Protein AF-0000000075667453 (afdb_homodimer)

Radius of gyration: 30.62 Å; Cα contacts (8 Å, |Δi|>4): 211; chains: 2; bounding box: 54×82×58 Å

Organism: Branchiostoma floridae (NCBI:txid7739)

Foldseek 3Di:
DVVLVVVLVVLVVVLVVCCCVPFLVVLVVQLVVQLVVLVPPPVDDPVSSVVSSVVSCVLSVVLVVLSVVLVVVLVVQLVVQLVVLVVVLVVCVVVPDPPPVVSVVSSVVSNNVSSVVSSVCSVVSSVVSVVVSVVSVVD/DVVLVVVLVVLVVVLVVCCCVPFLVVLVVQLVVQLVVLVPPPVDDPVSSVVSSVVSCVLSVVLVVLSVVLVVVLVVQLVVQLVVLVVVLVVCVVVPDPPPVVSVVSSVVSNNVSSVVSSVCSVVSSVVSVVVSVVSVVD

Structure (mmCIF, N/CA/C/O backbone):
data_AF-0000000075667453-model_v1
#
loop_
_entity.id
_entity.type
_entity.pdbx_description
1 polymer 'Protein FAM136A'
#
loop_
_atom_site.group_PDB
_atom_site.id
_atom_site.type_symbol
_atom_site.label_atom_id
_atom_site.label_alt_id
_atom_site.label_comp_id
_atom_site.label_asym_id
_atom_site.label_entity_id
_atom_site.label_seq_id
_atom_site.pdbx_PDB_ins_code
_atom_site.Cartn_x
_atom_site.Cartn_y
_atom_site.Cartn_z
_atom_site.occupancy
_atom_site.B_iso_or_equiv
_atom_site.auth_seq_id
_atom_site.auth_comp_id
_atom_site.auth_asym_id
_atom_site.auth_atom_id
_atom_site.pdbx_PDB_model_num
ATOM 1 N N . MET A 1 1 ? 14.242 -26.062 -25.75 1 71.19 1 MET A N 1
ATOM 2 C CA . MET A 1 1 ? 14.398 -25.406 -24.453 1 71.19 1 MET A CA 1
ATOM 3 C C . MET A 1 1 ? 13.305 -24.359 -24.25 1 71.19 1 MET A C 1
ATOM 5 O O . MET A 1 1 ? 12.656 -24.328 -23.203 1 71.19 1 MET A O 1
ATOM 9 N N . ALA A 1 2 ? 12.984 -23.688 -25.266 1 71.62 2 ALA A N 1
ATOM 10 C CA . ALA A 1 2 ? 12 -22.609 -25.219 1 71.62 2 ALA A CA 1
ATOM 11 C C . ALA A 1 2 ? 10.594 -23.156 -24.969 1 71.62 2 ALA A C 1
ATOM 13 O O . ALA A 1 2 ? 9.82 -22.562 -24.219 1 71.62 2 ALA A O 1
ATOM 14 N N . ASP A 1 3 ? 10.422 -24.312 -25.562 1 86.5 3 ASP A N 1
ATOM 15 C CA . ASP A 1 3 ? 9.086 -24.891 -25.484 1 86.5 3 ASP A CA 1
ATOM 16 C C . ASP A 1 3 ? 8.789 -25.406 -24.078 1 86.5 3 ASP A C 1
ATOM 18 O O . ASP A 1 3 ? 7.711 -25.141 -23.531 1 86.5 3 ASP A O 1
ATOM 22 N N . ALA A 1 4 ? 9.719 -26.078 -23.484 1 88.25 4 ALA A N 1
ATOM 23 C CA . ALA A 1 4 ? 9.547 -26.578 -22.125 1 88.25 4 ALA A CA 1
ATOM 24 C C . ALA A 1 4 ? 9.32 -25.453 -21.125 1 88.25 4 ALA A C 1
ATOM 26 O O . ALA A 1 4 ? 8.445 -25.531 -20.266 1 88.25 4 ALA A O 1
ATOM 27 N N . GLN A 1 5 ? 10.039 -24.422 -21.328 1 89.62 5 GLN A N 1
ATOM 28 C CA . GLN A 1 5 ? 9.922 -23.25 -20.453 1 89.62 5 GLN A CA 1
ATOM 29 C C . GLN A 1 5 ? 8.547 -22.594 -20.609 1 89.62 5 GLN A C 1
ATOM 31 O O . GLN A 1 5 ? 7.945 -22.172 -19.609 1 89.62 5 GLN A O 1
ATOM 36 N N . ALA A 1 6 ? 8.094 -22.484 -21.828 1 94.25 6 ALA A N 1
ATOM 37 C CA . ALA A 1 6 ? 6.809 -21.859 -22.094 1 94.25 6 ALA A CA 1
ATOM 38 C C . ALA A 1 6 ? 5.664 -22.656 -21.484 1 94.25 6 ALA A C 1
ATOM 40 O O . ALA A 1 6 ? 4.707 -22.078 -20.969 1 94.25 6 ALA A O 1
ATOM 41 N N . ARG A 1 7 ? 5.77 -23.953 -21.562 1 95.31 7 ARG A N 1
ATOM 42 C CA . ARG A 1 7 ? 4.738 -24.828 -20.984 1 95.31 7 ARG A CA 1
ATOM 43 C C . ARG A 1 7 ? 4.664 -24.641 -19.469 1 95.31 7 ARG A C 1
ATOM 45 O O . ARG A 1 7 ? 3.574 -24.578 -18.906 1 95.31 7 ARG A O 1
ATOM 52 N N . VAL A 1 8 ? 5.785 -24.547 -18.828 1 96.19 8 VAL A N 1
ATOM 53 C CA . VAL A 1 8 ? 5.836 -24.359 -17.391 1 96.19 8 VAL A CA 1
ATOM 54 C C . VAL A 1 8 ? 5.266 -23 -17.016 1 96.19 8 VAL A C 1
ATOM 56 O O . VAL A 1 8 ? 4.438 -22.891 -16.109 1 96.19 8 VAL A O 1
ATOM 59 N N . GLU A 1 9 ? 5.695 -22 -17.734 1 95.38 9 GLU A N 1
ATOM 60 C CA . GLU A 1 9 ? 5.242 -20.641 -17.469 1 95.38 9 GLU A CA 1
ATOM 61 C C . GLU A 1 9 ? 3.727 -20.516 -17.609 1 95.38 9 GLU A C 1
ATOM 63 O O . GLU A 1 9 ? 3.066 -19.891 -16.766 1 95.38 9 GLU A O 1
ATOM 68 N N . GLU A 1 10 ? 3.205 -21.094 -18.641 1 96.5 10 GLU A N 1
ATOM 69 C CA . GLU A 1 10 ? 1.767 -21.031 -18.891 1 96.5 10 GLU A CA 1
ATOM 70 C C . GLU A 1 10 ? 0.993 -21.75 -17.781 1 96.5 10 GLU A C 1
ATOM 72 O O . GLU A 1 10 ? -0.051 -21.281 -17.344 1 96.5 10 GLU A O 1
ATOM 77 N N . SER A 1 11 ? 1.485 -22.875 -17.375 1 97.44 11 SER A N 1
ATOM 78 C CA . SER A 1 11 ? 0.823 -23.641 -16.328 1 97.44 11 SER A CA 1
ATOM 79 C C . SER A 1 11 ? 0.855 -22.906 -14.992 1 97.44 11 SER A C 1
ATOM 81 O O . SER A 1 11 ? -0.131 -22.906 -14.25 1 97.44 11 SER A O 1
ATOM 83 N N . VAL A 1 12 ? 1.985 -22.281 -14.703 1 97.19 12 VAL A N 1
ATOM 84 C CA . VAL A 1 12 ? 2.107 -21.5 -13.477 1 97.19 12 VAL A CA 1
ATOM 85 C C . VAL A 1 12 ? 1.178 -20.297 -13.531 1 97.19 12 VAL A C 1
ATOM 87 O O . VAL A 1 12 ? 0.515 -19.969 -12.539 1 97.19 12 VAL A O 1
ATOM 90 N N . LYS A 1 13 ? 1.112 -19.656 -14.672 1 96.31 13 LYS A N 1
ATOM 91 C CA . LYS A 1 13 ? 0.212 -18.516 -14.852 1 96.31 13 LYS A CA 1
ATOM 92 C C . LYS A 1 13 ? -1.239 -18.922 -14.602 1 96.31 13 LYS A C 1
ATOM 94 O O . LYS A 1 13 ? -1.989 -18.203 -13.945 1 96.31 13 LYS A O 1
ATOM 99 N N . THR A 1 14 ? -1.569 -20.047 -15.156 1 96.88 14 THR A N 1
ATOM 100 C CA . THR A 1 14 ? -2.926 -20.547 -14.961 1 96.88 14 THR A CA 1
ATOM 101 C C . THR A 1 14 ? -3.191 -20.844 -13.492 1 96.88 14 THR A C 1
ATOM 103 O O . THR A 1 14 ? -4.254 -20.5 -12.961 1 96.88 14 THR A O 1
ATOM 106 N N . LEU A 1 15 ? -2.232 -21.453 -12.852 1 97.69 15 LEU A N 1
ATOM 107 C CA . LEU A 1 15 ? -2.354 -21.75 -11.422 1 97.69 15 LEU A CA 1
ATOM 108 C C . LEU A 1 15 ? -2.57 -20.469 -10.617 1 97.69 15 LEU A C 1
ATOM 110 O O . LEU A 1 15 ? -3.492 -20.391 -9.805 1 97.69 15 LEU A O 1
ATOM 114 N N . VAL A 1 16 ? -1.778 -19.484 -10.859 1 96.75 16 VAL A N 1
ATOM 115 C CA . VAL A 1 16 ? -1.814 -18.234 -10.102 1 96.75 16 VAL A CA 1
ATOM 116 C C . VAL A 1 16 ? -3.127 -17.5 -10.367 1 96.75 16 VAL A C 1
ATOM 118 O O . VAL A 1 16 ? -3.74 -16.969 -9.445 1 96.75 16 VAL A O 1
ATOM 121 N N . THR A 1 17 ? -3.541 -17.484 -11.602 1 95.5 17 THR A N 1
ATOM 122 C CA . THR A 1 17 ? -4.793 -16.844 -11.969 1 95.5 17 THR A CA 1
ATOM 123 C C . THR A 1 17 ? -5.977 -17.5 -11.273 1 95.5 17 THR A C 1
ATOM 125 O O . THR A 1 17 ? -6.867 -16.812 -10.758 1 95.5 17 THR A O 1
ATOM 128 N N . ASP A 1 18 ? -5.934 -18.812 -11.273 1 95.81 18 ASP A N 1
ATOM 129 C CA . ASP A 1 18 ? -7 -19.562 -10.602 1 95.81 18 ASP A CA 1
ATOM 130 C C . ASP A 1 18 ? -7.023 -19.25 -9.109 1 95.81 18 ASP A C 1
ATOM 132 O O . ASP A 1 18 ? -8.086 -19 -8.539 1 95.81 18 ASP A O 1
ATOM 136 N N . ILE A 1 19 ? -5.895 -19.281 -8.547 1 97.12 19 ILE A N 1
ATOM 137 C CA . ILE A 1 19 ? -5.766 -19.031 -7.113 1 97.12 19 ILE A CA 1
ATOM 138 C C . ILE A 1 19 ? -6.211 -17.609 -6.785 1 97.12 19 ILE A C 1
ATOM 140 O O . ILE A 1 19 ? -6.945 -17.391 -5.82 1 97.12 19 ILE A O 1
ATOM 144 N N . GLU A 1 20 ? -5.797 -16.672 -7.555 1 96.31 20 GLU A N 1
ATOM 145 C CA . GLU A 1 20 ? -6.152 -15.266 -7.344 1 96.31 20 GLU A CA 1
ATOM 146 C C . GLU A 1 20 ? -7.66 -15.055 -7.449 1 96.31 20 GLU A C 1
ATOM 148 O O . GLU A 1 20 ? -8.273 -14.453 -6.562 1 96.31 20 GLU A O 1
ATOM 153 N N . ARG A 1 21 ? -8.266 -15.594 -8.438 1 94.88 21 ARG A N 1
ATOM 154 C CA . ARG A 1 21 ? -9.68 -15.375 -8.727 1 94.88 21 ARG A CA 1
ATOM 155 C C . ARG A 1 21 ? -10.562 -16.094 -7.719 1 94.88 21 ARG A C 1
ATOM 157 O O . ARG A 1 21 ? -11.539 -15.531 -7.227 1 94.88 21 ARG A O 1
ATOM 164 N N . ASP A 1 22 ? -10.141 -17.234 -7.375 1 94.62 22 ASP A N 1
ATOM 165 C CA . ASP A 1 22 ? -11.062 -18.094 -6.633 1 94.62 22 ASP A CA 1
ATOM 166 C C . ASP A 1 22 ? -10.844 -17.953 -5.125 1 94.62 22 ASP A C 1
ATOM 168 O O . ASP A 1 22 ? -11.727 -18.281 -4.332 1 94.62 22 ASP A O 1
ATOM 172 N N . TYR A 1 23 ? -9.68 -17.422 -4.723 1 95.75 23 TYR A N 1
ATOM 173 C CA . TYR A 1 23 ? -9.406 -17.438 -3.291 1 95.75 23 TYR A CA 1
ATOM 174 C C . TYR A 1 23 ? -8.867 -16.094 -2.83 1 95.75 23 TYR A C 1
ATOM 176 O O . TYR A 1 23 ? -9.5 -15.406 -2.014 1 95.75 23 TYR A O 1
ATOM 184 N N . ILE A 1 24 ? -7.773 -15.633 -3.438 1 96.81 24 ILE A N 1
ATOM 185 C CA . ILE A 1 24 ? -7.098 -14.43 -2.973 1 96.81 24 ILE A CA 1
ATOM 186 C C . ILE A 1 24 ? -8.031 -13.227 -3.123 1 96.81 24 ILE A C 1
ATOM 188 O O . ILE A 1 24 ? -8.094 -12.367 -2.24 1 96.81 24 ILE A O 1
ATOM 192 N N . ARG A 1 25 ? -8.734 -13.164 -4.227 1 96.38 25 ARG A N 1
ATOM 193 C CA . ARG A 1 25 ? -9.641 -12.055 -4.508 1 96.38 25 ARG A CA 1
ATOM 194 C C . ARG A 1 25 ? -10.742 -11.969 -3.459 1 96.38 25 ARG A C 1
ATOM 196 O O . ARG A 1 25 ? -11.125 -10.875 -3.043 1 96.38 25 ARG A O 1
ATOM 203 N N . LYS A 1 26 ? -11.234 -13.039 -3.031 1 96 26 LYS A N 1
ATOM 204 C CA . LYS A 1 26 ? -12.258 -13.062 -1.987 1 96 26 LYS A CA 1
ATOM 205 C C . LYS A 1 26 ? -11.695 -12.562 -0.659 1 96 26 LYS A C 1
ATOM 207 O O . LYS A 1 26 ? -12.375 -11.844 0.079 1 96 26 LYS A O 1
ATOM 212 N N . MET A 1 27 ? -10.477 -12.938 -0.383 1 96.5 27 MET A N 1
ATOM 213 C CA . MET A 1 27 ? -9.805 -12.469 0.828 1 96.5 27 MET A CA 1
ATOM 214 C C . MET A 1 27 ? -9.57 -10.961 0.769 1 96.5 27 MET A C 1
ATOM 216 O O . MET A 1 27 ? -9.648 -10.273 1.789 1 96.5 27 MET A O 1
ATOM 220 N N . GLN A 1 28 ? -9.234 -10.5 -0.427 1 97.62 28 GLN A N 1
ATOM 221 C CA . GLN A 1 28 ? -9.055 -9.062 -0.622 1 97.62 28 GLN A CA 1
ATOM 222 C C . GLN A 1 28 ? -10.344 -8.305 -0.327 1 97.62 28 GLN A C 1
ATOM 224 O O . GLN A 1 28 ? -10.328 -7.281 0.357 1 97.62 28 GLN A O 1
ATOM 229 N N . SER A 1 29 ? -11.469 -8.898 -0.869 1 98.19 29 SER A N 1
ATOM 230 C CA . SER A 1 29 ? -12.766 -8.281 -0.602 1 98.19 29 SER A CA 1
ATOM 231 C C . SER A 1 29 ? -13.039 -8.203 0.895 1 98.19 29 SER A C 1
ATOM 233 O O . SER A 1 29 ? -13.445 -7.152 1.401 1 98.19 29 SER A O 1
ATOM 235 N N . LYS A 1 30 ? -12.805 -9.281 1.551 1 97.75 30 LYS A N 1
ATOM 236 C CA . LYS A 1 30 ? -13.016 -9.32 2.994 1 97.75 30 LYS A CA 1
ATOM 237 C C . LYS A 1 30 ? -12.117 -8.312 3.711 1 97.75 30 LYS A C 1
ATOM 239 O O . LYS A 1 30 ? -12.562 -7.629 4.637 1 97.75 30 LYS A O 1
ATOM 244 N N . MET A 1 31 ? -10.805 -8.281 3.293 1 98.19 31 MET A N 1
ATOM 245 C CA . MET A 1 31 ? -9.852 -7.352 3.889 1 98.19 31 MET A CA 1
ATOM 246 C C . MET A 1 31 ? -10.312 -5.91 3.713 1 98.19 31 MET A C 1
ATOM 248 O O . MET A 1 31 ? -10.273 -5.121 4.66 1 98.19 31 MET A O 1
ATOM 252 N N . PHE A 1 32 ? -10.797 -5.516 2.512 1 98.75 32 PHE A N 1
ATOM 253 C CA . PHE A 1 32 ? -11.25 -4.156 2.236 1 98.75 32 PHE A CA 1
ATOM 254 C C . PHE A 1 32 ? -12.484 -3.816 3.059 1 98.75 32 PHE A C 1
ATOM 256 O O . PHE A 1 32 ? -12.586 -2.723 3.619 1 98.75 32 PHE A O 1
ATOM 263 N N . LYS A 1 33 ? -13.422 -4.777 3.158 1 98.75 33 LYS A N 1
ATOM 264 C CA . LYS A 1 33 ? -14.633 -4.551 3.943 1 98.75 33 LYS A CA 1
ATOM 265 C C . LYS A 1 33 ? -14.305 -4.371 5.422 1 98.75 33 LYS A C 1
ATOM 267 O O . LYS A 1 33 ? -14.844 -3.482 6.082 1 98.75 33 LYS A O 1
ATOM 272 N N . CYS A 1 34 ? -13.5 -5.238 5.883 1 98.5 34 CYS A N 1
ATOM 273 C CA . CYS A 1 34 ? -13.031 -5.133 7.262 1 98.5 34 CYS A CA 1
ATOM 274 C C . CYS A 1 34 ? -12.359 -3.787 7.504 1 98.5 34 CYS A C 1
ATOM 276 O O . CYS A 1 34 ? -12.633 -3.119 8.5 1 98.5 34 CYS A O 1
ATOM 278 N N . SER A 1 35 ? -11.445 -3.352 6.598 1 98.81 35 SER A N 1
ATOM 279 C CA . SER A 1 35 ? -10.727 -2.092 6.719 1 98.81 35 SER A CA 1
ATOM 280 C C . SER A 1 35 ? -11.672 -0.9 6.664 1 98.81 35 SER A C 1
ATOM 282 O O . SE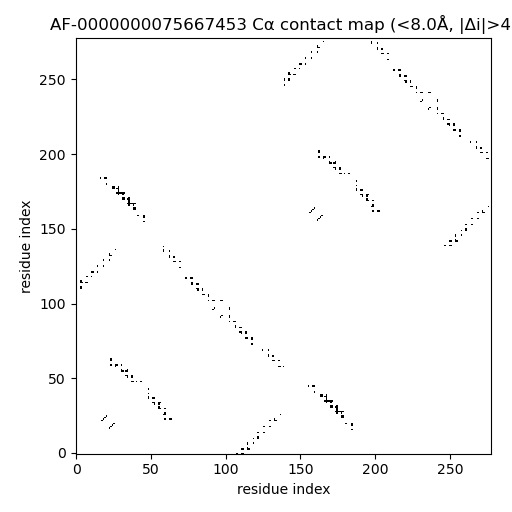R A 1 35 ? -11.469 0.095 7.363 1 98.81 35 SER A O 1
ATOM 284 N N . ALA A 1 36 ? -12.727 -0.977 5.816 1 98.69 36 ALA A N 1
ATOM 285 C CA . ALA A 1 36 ? -13.734 0.078 5.77 1 98.69 36 ALA A CA 1
ATOM 286 C C . ALA A 1 36 ? -14.43 0.233 7.121 1 98.69 36 ALA A C 1
ATOM 288 O O . ALA A 1 36 ? -14.68 1.354 7.57 1 98.69 36 ALA A O 1
ATOM 289 N N . THR A 1 37 ? -14.719 -0.905 7.762 1 98.69 37 THR A N 1
ATOM 290 C CA . THR A 1 37 ? -15.359 -0.88 9.07 1 98.69 37 THR A CA 1
ATOM 291 C C . THR A 1 37 ? -14.469 -0.175 10.094 1 98.69 37 THR A C 1
ATOM 293 O O . THR A 1 37 ? -14.961 0.571 10.945 1 98.69 37 THR A O 1
ATOM 296 N N . CYS A 1 38 ? -13.156 -0.41 9.992 1 98.62 38 CYS A N 1
ATOM 297 C CA . CYS A 1 38 ? -12.211 0.27 10.867 1 98.62 38 CYS A CA 1
ATOM 298 C C . CYS A 1 38 ? -12.305 1.782 10.703 1 98.62 38 CYS A C 1
ATOM 300 O O . CYS A 1 38 ? -12.273 2.521 11.688 1 98.62 38 CYS A O 1
ATOM 302 N N . CYS A 1 39 ? -12.43 2.225 9.484 1 98.06 39 CYS A N 1
ATOM 303 C CA . CYS A 1 39 ? -12.445 3.65 9.172 1 98.06 39 CYS A CA 1
ATOM 304 C C . CYS A 1 39 ? -13.766 4.281 9.594 1 98.06 39 CYS A C 1
ATOM 306 O O . CYS A 1 39 ? -13.828 5.484 9.859 1 98.06 39 CYS A O 1
ATOM 308 N N . ASP A 1 40 ? -14.82 3.492 9.695 1 97.62 40 ASP A N 1
ATOM 309 C CA . ASP A 1 40 ? -16.156 4.004 10.008 1 97.62 40 ASP A CA 1
ATOM 310 C C . ASP A 1 40 ? -16.312 4.246 11.508 1 97.62 40 ASP A C 1
ATOM 312 O O . ASP A 1 40 ? -17.281 4.875 11.938 1 97.62 40 ASP A O 1
ATOM 316 N N . ASP A 1 41 ? -15.375 3.717 12.219 1 95.25 41 ASP A N 1
ATOM 317 C CA . ASP A 1 41 ? -15.414 3.949 13.656 1 95.25 41 ASP A CA 1
ATOM 318 C C . ASP A 1 41 ? -14.953 5.367 14 1 95.25 41 ASP A C 1
ATOM 320 O O . ASP A 1 41 ? -13.758 5.613 14.156 1 95.25 41 ASP A O 1
ATOM 324 N N . SER A 1 42 ? -15.898 6.266 14.305 1 90.25 42 SER A N 1
ATOM 325 C CA . SER A 1 42 ? -15.602 7.68 14.516 1 90.25 42 SER A CA 1
ATOM 326 C C . SER A 1 42 ? -14.977 7.918 15.883 1 90.25 42 SER A C 1
ATOM 328 O O . SER A 1 42 ? -14.391 8.969 16.125 1 90.25 42 SER A O 1
ATOM 330 N N . SER A 1 43 ? -15.109 6.953 16.719 1 93.94 43 SER A N 1
ATOM 331 C CA . SER A 1 43 ? -14.633 7.133 18.094 1 93.94 43 SER A CA 1
ATOM 332 C C . SER A 1 43 ? -13.188 6.652 18.234 1 93.94 43 SER A C 1
ATOM 334 O O . SER A 1 43 ? -12.523 6.961 19.219 1 93.94 43 SER A O 1
ATOM 336 N N . ALA A 1 44 ? -12.711 5.93 17.281 1 94.81 44 ALA A N 1
ATOM 337 C CA . ALA A 1 44 ? -11.375 5.352 17.359 1 94.81 44 ALA A CA 1
ATOM 338 C C . ALA A 1 44 ? -10.297 6.402 17.094 1 94.81 44 ALA A C 1
ATOM 340 O O . ALA A 1 44 ? -10.508 7.32 16.297 1 94.81 44 ALA A O 1
ATOM 341 N N . SER A 1 45 ? -9.211 6.305 17.719 1 95.25 45 SER A N 1
ATOM 342 C CA . SER A 1 45 ? -8.047 7.133 17.406 1 95.25 45 SER A CA 1
ATOM 343 C C . SER A 1 45 ? -7.414 6.738 16.078 1 95.25 45 SER A C 1
ATOM 345 O O . SER A 1 45 ? -7.68 5.652 15.562 1 95.25 45 SER A O 1
ATOM 347 N N . MET A 1 46 ? -6.516 7.586 15.555 1 93.5 46 MET A N 1
ATOM 348 C CA . MET A 1 46 ? -5.789 7.289 14.32 1 93.5 46 MET A CA 1
ATOM 349 C C . MET A 1 46 ? -4.969 6.012 14.469 1 93.5 46 MET A C 1
ATOM 351 O O . MET A 1 46 ? -4.926 5.188 13.555 1 93.5 46 MET A O 1
ATOM 355 N N . ASP A 1 47 ? -4.352 5.926 15.617 1 95.5 47 ASP A N 1
ATOM 356 C CA . ASP A 1 47 ? -3.521 4.754 15.867 1 95.5 47 ASP A CA 1
ATOM 357 C C . ASP A 1 47 ? -4.367 3.482 15.945 1 95.5 47 ASP A C 1
ATOM 359 O O . ASP A 1 47 ? -3.982 2.441 15.414 1 95.5 47 ASP A O 1
ATOM 363 N N . ASP A 1 48 ? -5.477 3.611 16.547 1 97.38 48 ASP A N 1
ATOM 364 C CA . ASP A 1 48 ? -6.363 2.457 16.672 1 97.38 48 ASP A CA 1
ATOM 365 C C . ASP A 1 48 ? -6.887 2.029 15.297 1 97.38 48 ASP A C 1
ATOM 367 O O . ASP A 1 48 ? -6.984 0.834 15.008 1 97.38 48 ASP A O 1
ATOM 371 N N . VAL A 1 49 ? -7.238 2.992 14.477 1 97.56 49 VAL A N 1
ATOM 372 C CA . VAL A 1 49 ? -7.695 2.691 13.125 1 97.56 49 VAL A CA 1
ATOM 373 C C . VAL A 1 49 ? -6.578 1.999 12.344 1 97.56 49 VAL A C 1
ATOM 375 O O . VAL A 1 49 ? -6.82 1.003 11.656 1 97.56 49 VAL A O 1
ATOM 378 N N . GLY A 1 50 ? -5.367 2.498 12.492 1 97.19 50 GLY A N 1
ATOM 379 C CA . GLY A 1 50 ? -4.227 1.851 11.859 1 97.19 50 GLY A CA 1
ATOM 380 C C . GLY A 1 50 ? -4.051 0.406 12.289 1 97.19 50 GLY A C 1
ATOM 381 O O . GLY A 1 50 ? -3.834 -0.472 11.453 1 97.19 50 GLY A O 1
ATOM 382 N N . ARG A 1 51 ? -4.152 0.141 13.539 1 97.94 51 ARG A N 1
ATOM 383 C CA . ARG A 1 51 ? -4.023 -1.215 14.062 1 97.94 51 ARG A CA 1
ATOM 384 C C . ARG A 1 51 ? -5.152 -2.105 13.555 1 97.94 51 ARG A C 1
ATOM 386 O O . ARG A 1 51 ? -4.93 -3.27 13.219 1 97.94 51 ARG A O 1
ATOM 393 N N . CYS A 1 52 ? -6.293 -1.567 13.562 1 98.56 52 CYS A N 1
ATOM 394 C CA . CYS A 1 52 ? -7.457 -2.289 13.062 1 98.56 52 CYS A CA 1
ATOM 395 C C . CYS A 1 52 ? -7.266 -2.684 11.602 1 98.56 52 CYS A C 1
ATOM 397 O O . CYS A 1 52 ? -7.496 -3.834 11.227 1 98.56 52 CYS A O 1
ATOM 399 N N . ILE A 1 53 ? -6.809 -1.761 10.773 1 98.5 53 ILE A N 1
ATOM 400 C CA . ILE A 1 53 ? -6.578 -2.023 9.352 1 98.5 53 ILE A CA 1
ATOM 401 C C . ILE A 1 53 ? -5.477 -3.068 9.195 1 98.5 53 ILE A C 1
ATOM 403 O O . ILE A 1 53 ? -5.57 -3.953 8.336 1 98.5 53 ILE A O 1
ATOM 407 N N . ASP A 1 54 ? -4.484 -2.99 10.016 1 98.31 54 ASP A N 1
ATOM 408 C CA . ASP A 1 54 ? -3.404 -3.973 9.977 1 98.31 54 ASP A CA 1
ATOM 409 C C . ASP A 1 54 ? -3.926 -5.371 10.297 1 98.31 54 ASP A C 1
ATOM 411 O O . ASP A 1 54 ? -3.527 -6.348 9.656 1 98.31 54 ASP A O 1
ATOM 415 N N . ARG A 1 55 ? -4.754 -5.453 11.25 1 97.56 55 ARG A N 1
ATOM 416 C CA . ARG A 1 55 ? -5.359 -6.734 11.594 1 97.56 55 ARG A CA 1
ATOM 417 C C . ARG A 1 55 ? -6.168 -7.289 10.422 1 97.56 55 ARG A C 1
ATOM 419 O O . ARG A 1 55 ? -6.137 -8.492 10.156 1 97.56 55 ARG A O 1
ATOM 426 N N . CYS A 1 56 ? -6.84 -6.391 9.727 1 97.62 56 CYS A N 1
ATOM 427 C CA . CYS A 1 56 ? -7.656 -6.801 8.586 1 97.62 56 CYS A CA 1
ATOM 428 C C . CYS A 1 56 ? -6.793 -7.344 7.457 1 97.62 56 CYS A C 1
ATOM 430 O O . CYS A 1 56 ? -7.238 -8.18 6.672 1 97.62 56 CYS A O 1
ATOM 432 N N . SER A 1 57 ? -5.574 -6.949 7.41 1 97.88 57 SER A N 1
ATOM 433 C CA . SER A 1 57 ? -4.73 -7.281 6.266 1 97.88 57 SER A CA 1
ATOM 434 C C . SER A 1 57 ? -3.926 -8.547 6.52 1 97.88 57 SER A C 1
ATOM 436 O O . SER A 1 57 ? -3.367 -9.133 5.59 1 97.88 57 SER A O 1
ATOM 438 N N . GLN A 1 58 ? -3.926 -9.016 7.766 1 96.88 58 GLN A N 1
ATOM 439 C CA . GLN A 1 58 ? -3.018 -10.086 8.164 1 96.88 58 GLN A CA 1
ATOM 440 C C . GLN A 1 58 ? -3.35 -11.391 7.441 1 96.88 58 GLN A C 1
ATOM 442 O O . GLN A 1 58 ? -2.459 -12.047 6.898 1 96.88 58 GLN A O 1
ATOM 447 N N . PRO A 1 59 ? -4.586 -11.812 7.371 1 96.69 59 PRO A N 1
ATOM 448 C CA . PRO A 1 59 ? -4.883 -13.07 6.68 1 96.69 59 PRO A CA 1
ATOM 449 C C . PRO A 1 59 ? -4.461 -13.055 5.215 1 96.69 59 PRO A C 1
ATOM 451 O O . PRO A 1 59 ? -3.893 -14.031 4.719 1 96.69 59 PRO A O 1
ATOM 454 N N . LEU A 1 60 ? -4.77 -11.969 4.531 1 97.31 60 LEU A N 1
ATOM 455 C CA . LEU A 1 60 ? -4.367 -11.852 3.135 1 97.31 60 LEU A CA 1
ATOM 456 C C . LEU A 1 60 ? -2.85 -11.891 3 1 97.31 60 LEU A C 1
ATOM 458 O O . LEU A 1 60 ? -2.32 -12.547 2.105 1 97.31 60 LEU A O 1
ATOM 462 N N . SER A 1 61 ? -2.193 -11.148 3.926 1 97.44 61 SER A N 1
ATOM 463 C CA . SER A 1 61 ? -0.734 -11.117 3.893 1 97.44 61 SER A CA 1
ATOM 464 C C . SER A 1 61 ? -0.152 -12.516 4.074 1 97.44 61 SER A C 1
ATOM 466 O O . SER A 1 61 ? 0.763 -12.914 3.35 1 97.44 61 SER A O 1
ATOM 468 N N . ARG A 1 62 ? -0.685 -13.266 4.977 1 96.56 62 ARG A N 1
ATOM 469 C CA . ARG A 1 62 ? -0.224 -14.633 5.199 1 96.56 62 ARG A CA 1
ATOM 470 C C . ARG A 1 62 ? -0.505 -15.516 3.984 1 96.56 62 ARG A C 1
ATOM 472 O O . ARG A 1 62 ? 0.329 -16.328 3.6 1 96.56 62 ARG A O 1
ATOM 479 N N . SER A 1 63 ? -1.651 -15.32 3.385 1 98 63 SER A N 1
ATOM 480 C CA . SER A 1 63 ? -2.025 -16.094 2.203 1 98 63 SER A CA 1
ATOM 481 C C . SER A 1 63 ? -1.108 -15.781 1.026 1 98 63 SER A C 1
ATOM 483 O O . SER A 1 63 ? -0.685 -16.688 0.306 1 98 63 SER A O 1
ATOM 485 N N . GLN A 1 64 ? -0.8 -14.547 0.859 1 97.5 64 GLN A N 1
ATOM 486 C CA . GLN A 1 64 ? 0.111 -14.133 -0.202 1 97.5 64 GLN A CA 1
ATOM 487 C C . GLN A 1 64 ? 1.505 -14.719 0.009 1 97.5 64 GLN A C 1
ATOM 489 O O . GLN A 1 64 ? 2.17 -15.109 -0.951 1 97.5 64 GLN A O 1
ATOM 494 N N . GLN A 1 65 ? 1.854 -14.781 1.245 1 97.62 65 GLN A N 1
ATOM 495 C CA . GLN A 1 65 ? 3.158 -15.359 1.552 1 97.62 65 GLN A CA 1
ATOM 496 C C . GLN A 1 65 ? 3.18 -16.859 1.255 1 97.62 65 GLN A C 1
ATOM 498 O O . GLN A 1 65 ? 4.172 -17.375 0.745 1 97.62 65 GLN A O 1
ATOM 503 N N . LEU A 1 66 ? 2.09 -17.516 1.604 1 97.69 66 LEU A N 1
ATOM 504 C CA . LEU A 1 66 ? 1.984 -18.953 1.312 1 97.69 66 LEU A CA 1
ATOM 505 C C . LEU A 1 66 ? 2.139 -19.203 -0.183 1 97.69 66 LEU A C 1
ATOM 507 O O . LEU A 1 66 ? 2.896 -20.094 -0.588 1 97.69 66 LEU A O 1
ATOM 511 N N . VAL A 1 67 ? 1.409 -18.484 -0.99 1 98.06 67 VAL A N 1
ATOM 512 C CA . VAL A 1 67 ? 1.47 -18.641 -2.439 1 98.06 67 VAL A CA 1
ATOM 513 C C . VAL A 1 67 ? 2.891 -18.375 -2.93 1 98.06 67 VAL A C 1
ATOM 515 O O . VAL A 1 67 ? 3.441 -19.156 -3.713 1 98.06 67 VAL A O 1
ATOM 518 N N . THR A 1 68 ? 3.502 -17.266 -2.451 1 97.75 68 THR A N 1
ATOM 519 C CA . THR A 1 68 ? 4.855 -16.891 -2.852 1 97.75 68 THR A CA 1
ATOM 520 C C . THR A 1 68 ? 5.848 -17.984 -2.482 1 97.75 68 THR A C 1
ATOM 522 O O . THR A 1 68 ? 6.719 -18.328 -3.281 1 97.75 68 THR A O 1
ATOM 525 N N . ASN A 1 69 ? 5.691 -18.484 -1.317 1 97.75 69 ASN A N 1
ATOM 526 C CA . ASN A 1 69 ? 6.586 -19.547 -0.87 1 97.75 69 ASN A CA 1
ATOM 527 C C . ASN A 1 69 ? 6.477 -20.781 -1.761 1 97.75 69 ASN A C 1
ATOM 529 O O . ASN A 1 69 ? 7.492 -21.375 -2.133 1 97.75 69 ASN A O 1
ATOM 533 N N . GLU A 1 70 ? 5.238 -21.141 -2.072 1 97.88 70 GLU A N 1
ATOM 534 C CA . GLU A 1 70 ? 5.023 -22.281 -2.945 1 97.88 70 GLU A CA 1
ATOM 535 C C . GLU A 1 70 ? 5.672 -22.078 -4.309 1 97.88 70 GLU A C 1
ATOM 537 O O . GLU A 1 70 ? 6.312 -22.984 -4.844 1 97.88 70 GLU A O 1
ATOM 542 N N . LEU A 1 71 ? 5.512 -20.906 -4.855 1 97.12 71 LEU A N 1
ATOM 543 C CA . LEU A 1 71 ? 6.055 -20.594 -6.172 1 97.12 71 LEU A CA 1
ATOM 544 C C . LEU A 1 71 ? 7.578 -20.562 -6.137 1 97.12 71 LEU A C 1
ATOM 546 O O . LEU A 1 71 ? 8.242 -21.031 -7.062 1 97.12 71 LEU A O 1
ATOM 550 N N . ASN A 1 72 ? 8.125 -20.031 -5.043 1 97.62 72 ASN A N 1
ATOM 551 C CA . ASN A 1 72 ? 9.578 -20 -4.891 1 97.62 72 ASN A CA 1
ATOM 552 C C . ASN A 1 72 ? 10.156 -21.422 -4.789 1 97.62 72 ASN A C 1
ATOM 554 O O . ASN A 1 72 ? 11.195 -21.703 -5.379 1 97.62 72 ASN A O 1
ATOM 558 N N . GLU A 1 73 ? 9.469 -22.219 -4.062 1 97.5 73 GLU A N 1
ATOM 559 C CA . GLU A 1 73 ? 9.906 -23.594 -3.943 1 97.5 73 GLU A CA 1
ATOM 560 C C . GLU A 1 73 ? 9.844 -24.312 -5.289 1 97.5 73 GLU A C 1
ATOM 562 O O . GLU A 1 73 ? 10.781 -25.016 -5.672 1 97.5 73 GLU A O 1
ATOM 567 N N . PHE A 1 74 ? 8.734 -24.172 -5.992 1 98.06 74 PHE A N 1
ATOM 568 C CA . PHE A 1 74 ? 8.578 -24.766 -7.316 1 98.06 74 PHE A CA 1
ATOM 569 C C . PHE A 1 74 ? 9.719 -24.328 -8.234 1 98.06 74 PHE A C 1
ATOM 571 O O . PHE A 1 74 ? 10.336 -25.156 -8.898 1 98.06 74 PHE A O 1
ATOM 578 N N . GLN A 1 75 ? 10 -23.062 -8.211 1 95.88 75 GLN A N 1
ATOM 579 C CA . GLN A 1 75 ? 11.039 -22.516 -9.07 1 95.88 75 GLN A CA 1
ATOM 580 C C . GLN A 1 75 ? 12.422 -23.016 -8.672 1 95.88 75 GLN A C 1
ATOM 582 O O . GLN A 1 75 ? 13.258 -23.297 -9.531 1 95.88 75 GLN A O 1
ATOM 587 N N . SER A 1 76 ? 12.641 -23.078 -7.344 1 97.5 76 SER A N 1
ATOM 588 C CA . SER A 1 76 ? 13.914 -23.594 -6.844 1 97.5 76 SER A CA 1
ATOM 589 C C . SER A 1 76 ? 14.141 -25.031 -7.297 1 97.5 76 SER A C 1
ATOM 591 O O . SER A 1 76 ? 15.234 -25.375 -7.746 1 97.5 76 SER A O 1
ATOM 593 N N . ARG A 1 77 ? 13.141 -25.859 -7.211 1 97 77 ARG A N 1
ATOM 594 C CA . ARG A 1 77 ? 13.234 -27.25 -7.645 1 97 77 ARG A CA 1
ATOM 595 C C . ARG A 1 77 ? 13.5 -27.344 -9.141 1 97 77 ARG A C 1
ATOM 597 O O . ARG A 1 77 ? 14.32 -28.156 -9.586 1 97 77 ARG A O 1
ATOM 604 N N . LEU A 1 78 ? 12.773 -26.469 -9.891 1 96.19 78 LEU A N 1
ATOM 605 C CA . LEU A 1 78 ? 12.961 -26.453 -11.336 1 96.19 78 LEU A CA 1
ATOM 606 C C . LEU A 1 78 ? 14.391 -26.047 -11.688 1 96.19 78 LEU A C 1
ATOM 608 O O . LEU A 1 78 ? 15.008 -26.641 -12.578 1 96.19 78 LEU A O 1
ATOM 612 N N . GLN A 1 79 ? 14.93 -25.109 -11.008 1 95.88 79 GLN A N 1
ATOM 613 C CA . GLN A 1 79 ? 16.297 -24.641 -11.25 1 95.88 79 GLN A CA 1
ATOM 614 C C . GLN A 1 79 ? 17.312 -25.719 -10.922 1 95.88 79 GLN A C 1
ATOM 616 O O . GLN A 1 79 ? 18.297 -25.891 -11.656 1 95.88 79 GLN A O 1
ATOM 621 N N . ARG A 1 80 ? 17.109 -26.359 -9.812 1 97.12 80 ARG A N 1
ATOM 622 C CA . ARG A 1 80 ? 18.016 -27.453 -9.453 1 97.12 80 ARG A CA 1
ATOM 623 C C . ARG A 1 80 ? 18 -28.547 -10.523 1 97.12 80 ARG A C 1
ATOM 625 O O . ARG A 1 80 ? 19.062 -29.094 -10.867 1 97.12 80 ARG A O 1
ATOM 632 N N . CYS A 1 81 ? 16.797 -28.859 -11.023 1 97.12 81 CYS A N 1
ATOM 633 C CA . CYS A 1 81 ? 16.672 -29.859 -12.086 1 97.12 81 CYS A CA 1
ATOM 634 C C . CYS A 1 81 ? 17.438 -29.406 -13.328 1 97.12 81 CYS A C 1
ATOM 636 O O . CYS A 1 81 ? 18.141 -30.219 -13.945 1 97.12 81 CYS A O 1
ATOM 638 N N . ALA A 1 82 ? 17.344 -28.109 -13.688 1 94.56 82 ALA A N 1
ATOM 639 C CA . ALA A 1 82 ? 18.016 -27.578 -14.867 1 94.56 82 ALA A CA 1
ATOM 640 C C . ALA A 1 82 ? 19.531 -27.609 -14.688 1 94.56 82 ALA A C 1
ATOM 642 O O . ALA A 1 82 ? 20.266 -27.844 -15.641 1 94.56 82 ALA A O 1
ATOM 643 N N . ARG A 1 83 ? 19.969 -27.375 -13.523 1 95.88 83 ARG A N 1
ATOM 644 C CA . ARG A 1 83 ? 21.391 -27.438 -13.234 1 95.88 83 ARG A CA 1
ATOM 645 C C . ARG A 1 83 ? 21.922 -28.859 -13.406 1 95.88 83 ARG A C 1
ATOM 647 O O . ARG A 1 83 ? 23.047 -29.062 -13.883 1 95.88 83 ARG A O 1
ATOM 654 N N . THR A 1 84 ? 21.203 -29.844 -12.984 1 97 84 THR A N 1
ATOM 655 C CA . THR A 1 84 ? 21.562 -31.25 -13.195 1 97 84 THR A CA 1
ATOM 656 C C . THR A 1 84 ? 21.781 -31.547 -14.672 1 97 84 THR A C 1
ATOM 658 O O . THR A 1 84 ? 22.719 -32.25 -15.047 1 97 84 THR A O 1
ATOM 661 N N . CYS A 1 85 ? 20.844 -30.984 -15.539 1 96.25 85 CYS A N 1
ATOM 662 C CA . CYS A 1 85 ? 21 -31.141 -16.984 1 96.25 85 CYS A CA 1
ATOM 663 C C . CYS A 1 85 ? 22.312 -30.531 -17.469 1 96.25 85 CYS A C 1
ATOM 665 O O . CYS A 1 85 ? 23.031 -31.141 -18.266 1 96.25 85 CYS A O 1
ATOM 667 N N . GLN A 1 86 ? 22.688 -29.391 -16.922 1 95.5 86 GLN A N 1
ATOM 668 C CA . GLN A 1 86 ? 23.938 -28.734 -17.266 1 95.5 86 GLN A CA 1
ATOM 669 C C . GLN A 1 86 ? 25.141 -29.578 -16.859 1 95.5 86 GLN A C 1
ATOM 671 O O . GLN A 1 86 ? 26.094 -29.734 -17.625 1 95.5 86 GLN A O 1
ATOM 676 N N . ASP A 1 87 ? 25.062 -30.094 -15.68 1 96.75 87 ASP A N 1
ATOM 677 C CA . ASP A 1 87 ? 26.141 -30.953 -15.172 1 96.75 87 ASP A CA 1
ATOM 678 C C . ASP A 1 87 ? 26.328 -32.188 -16.047 1 96.75 87 ASP A C 1
ATOM 680 O O . ASP A 1 87 ? 27.453 -32.594 -16.344 1 96.75 87 ASP A O 1
ATOM 684 N N . GLN A 1 88 ? 25.234 -32.844 -16.516 1 95.5 88 GLN A N 1
ATOM 685 C CA . GLN A 1 88 ? 25.297 -34.031 -17.375 1 95.5 88 GLN A CA 1
ATOM 686 C C . GLN A 1 88 ? 26 -33.719 -18.703 1 95.5 88 GLN A C 1
ATOM 688 O O . GLN A 1 88 ? 26.828 -34.5 -19.172 1 95.5 88 GLN A O 1
ATOM 693 N N . VAL A 1 89 ? 25.609 -32.531 -19.234 1 95.62 89 VAL A N 1
ATOM 694 C CA . VAL A 1 89 ? 26.219 -32.094 -20.484 1 95.62 89 VAL A CA 1
ATOM 695 C C . VAL A 1 89 ? 27.703 -31.844 -20.281 1 95.62 89 VAL A C 1
ATOM 697 O O . VAL A 1 89 ? 28.531 -32.281 -21.094 1 95.62 89 VAL A O 1
ATOM 700 N N . GLN A 1 90 ? 28.047 -31.203 -19.172 1 95.44 90 GLN A N 1
ATOM 701 C CA . GLN A 1 90 ? 29.438 -30.922 -18.844 1 95.44 90 GLN A CA 1
ATOM 702 C C . GLN A 1 90 ? 30.234 -32.219 -18.656 1 95.44 90 GLN A C 1
ATOM 704 O O . GLN A 1 90 ? 31.391 -32.312 -19.062 1 95.44 90 GLN A O 1
ATOM 709 N N . ASP A 1 91 ? 29.688 -33.156 -18 1 96.12 91 ASP A N 1
ATOM 710 C CA . ASP A 1 91 ? 30.328 -34.469 -17.781 1 96.12 91 ASP A CA 1
ATOM 711 C C . ASP A 1 91 ? 30.609 -35.156 -19.109 1 96.12 91 ASP A C 1
ATOM 713 O O . ASP A 1 91 ? 31.672 -35.781 -19.281 1 96.12 91 ASP A O 1
ATOM 717 N N . LYS A 1 92 ? 29.703 -35.094 -20.047 1 95.62 92 LYS A N 1
ATOM 718 C CA . LYS A 1 92 ? 29.906 -35.688 -21.359 1 95.62 92 LYS A CA 1
ATOM 719 C C . LYS A 1 92 ? 31.016 -35 -22.125 1 95.62 92 LYS A C 1
ATOM 721 O O . LYS A 1 92 ? 31.797 -35.625 -22.828 1 95.62 92 LYS A O 1
ATOM 726 N N . MET A 1 93 ? 31 -33.625 -21.922 1 94.31 93 MET A N 1
ATOM 727 C CA . MET A 1 93 ? 32.062 -32.844 -22.562 1 94.31 93 MET A CA 1
ATOM 728 C C . MET A 1 93 ? 33.438 -33.219 -22 1 94.31 93 MET A C 1
ATOM 730 O O . MET A 1 93 ? 34.375 -33.406 -22.766 1 94.31 93 MET A O 1
ATOM 734 N N . LYS A 1 94 ? 33.5 -33.406 -20.766 1 94.88 94 LYS A N 1
ATOM 735 C CA . LYS A 1 94 ? 34.75 -33.75 -20.109 1 94.88 94 LYS A CA 1
ATOM 736 C C . LYS A 1 94 ? 35.188 -35.156 -20.484 1 94.88 94 LYS A C 1
ATOM 738 O O . LYS A 1 94 ? 36.375 -35.469 -20.484 1 94.88 94 LYS A O 1
ATOM 743 N N . ALA A 1 95 ? 34.281 -36.062 -20.766 1 94.69 95 ALA A N 1
ATOM 744 C CA . ALA A 1 95 ? 34.562 -37.438 -21.156 1 94.69 95 ALA A CA 1
ATOM 745 C C . ALA A 1 95 ? 35.031 -37.5 -22.609 1 94.69 95 ALA A C 1
ATOM 747 O O . ALA A 1 95 ? 35.344 -38.594 -23.125 1 94.69 95 ALA A O 1
ATOM 748 N N . GLY A 1 96 ? 35 -36.375 -23.328 1 93.19 96 GLY A N 1
ATOM 749 C CA . GLY A 1 96 ? 35.594 -36.312 -24.656 1 93.19 96 GLY A CA 1
ATOM 750 C C . GLY A 1 96 ? 34.562 -36.156 -25.766 1 93.19 96 GLY A C 1
ATOM 751 O O . GLY A 1 96 ? 34.938 -36.188 -26.953 1 93.19 96 GLY A O 1
ATOM 752 N N . ASN A 1 97 ? 33.375 -36.062 -25.359 1 92.56 97 ASN A N 1
ATOM 753 C CA . ASN A 1 97 ? 32.375 -35.875 -26.391 1 92.56 97 ASN A CA 1
ATOM 754 C C . ASN A 1 97 ? 32.438 -34.469 -26.984 1 92.56 97 ASN A C 1
ATOM 756 O O . ASN A 1 97 ? 32.188 -33.469 -26.281 1 92.56 97 ASN A O 1
ATOM 760 N N . THR A 1 98 ? 32.625 -34.344 -28.266 1 91.69 98 THR A N 1
ATOM 761 C CA . THR A 1 98 ? 32.75 -33.031 -28.906 1 91.69 98 THR A CA 1
ATOM 762 C C . THR A 1 98 ? 31.625 -32.812 -29.906 1 91.69 98 THR A C 1
ATOM 764 O O . THR A 1 98 ? 31.594 -31.812 -30.609 1 91.69 98 THR A O 1
ATOM 767 N N . ASN A 1 99 ? 30.75 -33.781 -30 1 95 99 ASN A N 1
ATOM 768 C CA . ASN A 1 99 ? 29.625 -33.625 -30.922 1 95 99 ASN A CA 1
ATOM 769 C C . ASN A 1 99 ? 28.594 -32.656 -30.391 1 95 99 ASN A C 1
ATOM 771 O O . ASN A 1 99 ? 27.734 -33 -29.562 1 95 99 ASN A O 1
ATOM 775 N N . GLN A 1 100 ? 28.594 -31.438 -30.859 1 91.88 100 GLN A N 1
ATOM 776 C CA . GLN A 1 100 ? 27.75 -30.359 -30.375 1 91.88 100 GLN A CA 1
ATOM 777 C C . GLN A 1 100 ? 26.266 -30.688 -30.547 1 91.88 100 GLN A C 1
ATOM 779 O O . GLN A 1 100 ? 25.438 -30.344 -29.703 1 91.88 100 GLN A O 1
ATOM 784 N N . ALA A 1 101 ? 25.984 -31.328 -31.703 1 94.31 101 ALA A N 1
ATOM 785 C CA . ALA A 1 101 ? 24.594 -31.688 -31.969 1 94.31 101 ALA A CA 1
ATOM 786 C C . ALA A 1 101 ? 24.078 -32.688 -30.938 1 94.31 101 ALA A C 1
ATOM 788 O O . ALA A 1 101 ? 22.938 -32.594 -30.469 1 94.31 101 ALA A O 1
ATOM 789 N N . GLU A 1 102 ? 24.906 -33.656 -30.609 1 93.44 102 GLU A N 1
ATOM 790 C CA . GLU A 1 102 ? 24.516 -34.656 -29.609 1 93.44 102 GLU A CA 1
ATOM 791 C C . GLU A 1 102 ? 24.375 -34.031 -28.234 1 93.44 102 GLU A C 1
ATOM 793 O O . GLU A 1 102 ? 23.422 -34.312 -27.5 1 93.44 102 GLU A O 1
ATOM 798 N N . LEU A 1 103 ? 25.234 -33.031 -27.859 1 94.69 103 LEU A N 1
ATOM 799 C CA . LEU A 1 103 ? 25.203 -32.375 -26.562 1 94.69 103 LEU A CA 1
ATOM 800 C C . LEU A 1 103 ? 23.969 -31.469 -26.453 1 94.69 103 LEU A C 1
ATOM 802 O O . LEU A 1 103 ? 23.297 -31.453 -25.422 1 94.69 103 LEU A O 1
ATOM 806 N N . THR A 1 104 ? 23.641 -30.75 -27.516 1 93.25 104 THR A N 1
ATOM 807 C CA . THR A 1 104 ? 22.453 -29.891 -27.547 1 93.25 104 THR A CA 1
ATOM 808 C C . THR A 1 104 ? 21.188 -30.734 -27.406 1 93.25 104 THR A C 1
ATOM 810 O O . THR A 1 104 ? 20.266 -30.359 -26.688 1 93.25 104 THR A O 1
ATOM 813 N N . GLY A 1 105 ? 21.188 -31.828 -28.156 1 94.12 105 GLY A N 1
ATOM 814 C CA . GLY A 1 105 ? 20.031 -32.719 -28.062 1 94.12 105 GLY A CA 1
ATOM 815 C C . GLY A 1 105 ? 19.844 -33.312 -26.672 1 94.12 105 GLY A C 1
ATOM 816 O O . GLY A 1 105 ? 18.703 -33.375 -26.188 1 94.12 105 GLY A O 1
ATOM 817 N N . MET A 1 106 ? 20.906 -33.688 -26.016 1 93.56 106 MET A N 1
ATOM 818 C CA . MET A 1 106 ? 20.859 -34.219 -24.656 1 93.56 106 MET A CA 1
ATOM 819 C C . MET A 1 106 ? 20.312 -33.188 -23.688 1 93.56 106 MET A C 1
ATOM 821 O O . MET A 1 106 ? 19.5 -33.5 -22.812 1 93.56 106 MET A O 1
ATOM 825 N N . MET A 1 107 ? 20.812 -31.938 -23.828 1 93.75 107 MET A N 1
ATOM 826 C CA . MET A 1 107 ? 20.359 -30.859 -22.953 1 93.75 107 MET A CA 1
ATOM 827 C C . MET A 1 107 ? 18.859 -30.625 -23.109 1 93.75 107 MET A C 1
ATOM 829 O O . MET A 1 107 ? 18.141 -30.484 -22.109 1 93.75 107 MET A O 1
ATOM 833 N N . GLU A 1 108 ? 18.391 -30.547 -24.344 1 93.69 108 GLU A N 1
ATOM 834 C CA . GLU A 1 108 ? 16.969 -30.297 -24.641 1 93.69 108 GLU A CA 1
ATOM 835 C C . GLU A 1 108 ? 16.078 -31.391 -24.062 1 93.69 108 GLU A C 1
ATOM 837 O O . GLU A 1 108 ? 15.023 -31.109 -23.516 1 93.69 108 GLU A O 1
ATOM 842 N N . GLN A 1 109 ? 16.562 -32.656 -24.234 1 95.25 109 GLN A N 1
ATOM 843 C CA . GLN A 1 109 ? 15.805 -33.75 -23.688 1 95.25 109 GLN A CA 1
ATOM 844 C C . GLN A 1 109 ? 15.758 -33.688 -22.156 1 95.25 109 GLN A C 1
ATOM 846 O O . GLN A 1 109 ? 14.703 -33.938 -21.547 1 95.25 109 GLN A O 1
ATOM 851 N N . CYS A 1 110 ? 16.859 -33.406 -21.609 1 96 110 CYS A N 1
ATOM 852 C CA . CYS A 1 110 ? 16.953 -33.344 -20.141 1 96 110 CYS A CA 1
ATOM 853 C C . CYS A 1 110 ? 16.047 -32.219 -19.609 1 96 110 CYS A C 1
ATOM 855 O O . CYS A 1 110 ? 15.273 -32.469 -18.672 1 96 110 CYS A O 1
ATOM 857 N N . ILE A 1 111 ? 16.062 -31 -20.188 1 95.19 111 ILE A N 1
ATOM 858 C CA . ILE A 1 111 ? 15.242 -29.875 -19.75 1 95.19 111 ILE A CA 1
ATOM 859 C C . ILE A 1 111 ? 13.766 -30.219 -19.953 1 95.19 111 ILE A C 1
ATOM 861 O O . ILE A 1 111 ? 12.922 -29.828 -19.141 1 95.19 111 ILE A O 1
ATOM 865 N N . GLY A 1 112 ? 13.453 -30.859 -21.016 1 96.06 112 GLY A N 1
ATOM 866 C CA . GLY A 1 112 ? 12.094 -31.328 -21.234 1 96.06 112 GLY A CA 1
ATOM 867 C C . GLY A 1 112 ? 11.578 -32.219 -20.141 1 96.06 112 GLY A C 1
ATOM 868 O O . GLY A 1 112 ? 10.438 -32.094 -19.688 1 96.06 112 GLY A O 1
ATOM 869 N N . ARG A 1 113 ? 12.445 -33.219 -19.734 1 95.94 113 ARG A N 1
ATOM 870 C CA . ARG A 1 113 ? 12.07 -34.094 -18.641 1 95.94 113 ARG A CA 1
ATOM 871 C C . ARG A 1 113 ? 11.859 -33.312 -17.344 1 95.94 113 ARG A C 1
ATOM 873 O O . ARG A 1 113 ? 10.945 -33.594 -16.578 1 95.94 113 ARG A O 1
ATOM 880 N N . CYS A 1 114 ? 12.711 -32.312 -17.125 1 96.25 114 CYS A N 1
ATOM 881 C CA . CYS A 1 114 ? 12.57 -31.469 -15.953 1 96.25 114 CYS A CA 1
ATOM 882 C C . CYS A 1 114 ? 11.219 -30.766 -15.953 1 96.25 114 CYS A C 1
ATOM 884 O O . CYS A 1 114 ? 10.516 -30.75 -14.938 1 96.25 114 CYS A O 1
ATOM 886 N N . ALA A 1 115 ? 10.859 -30.156 -17.062 1 96.5 115 ALA A N 1
ATOM 887 C CA . ALA A 1 115 ? 9.578 -29.469 -17.188 1 96.5 115 ALA A CA 1
ATOM 888 C C . ALA A 1 115 ? 8.414 -30.406 -16.906 1 96.5 115 ALA A C 1
ATOM 890 O O . ALA A 1 115 ? 7.516 -30.078 -16.125 1 96.5 115 ALA A O 1
ATOM 891 N N . ASP A 1 116 ? 8.477 -31.594 -17.484 1 96.56 116 ASP A N 1
ATOM 892 C CA . ASP A 1 116 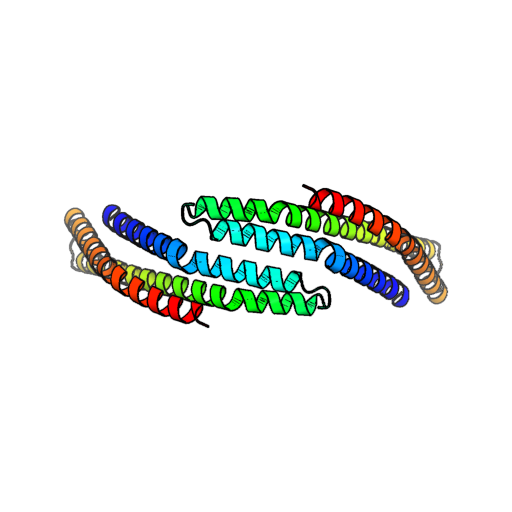? 7.391 -32.562 -17.344 1 96.56 116 ASP A CA 1
ATOM 893 C C . ASP A 1 116 ? 7.23 -33 -15.891 1 96.56 116 ASP A C 1
ATOM 895 O O . ASP A 1 116 ? 6.113 -33.062 -15.383 1 96.56 116 ASP A O 1
ATOM 899 N N . THR A 1 117 ? 8.305 -33.281 -15.289 1 96.06 117 THR A N 1
ATOM 900 C CA . THR A 1 117 ? 8.305 -33.719 -13.898 1 96.06 117 THR A CA 1
ATOM 901 C C . THR A 1 117 ? 7.707 -32.656 -12.992 1 96.06 117 THR A C 1
ATOM 903 O O . THR A 1 117 ? 6.883 -32.969 -12.125 1 96.06 117 THR A O 1
ATOM 906 N N . HIS A 1 118 ? 8.078 -31.453 -13.273 1 96.44 118 HIS A N 1
ATOM 907 C CA . HIS A 1 118 ? 7.629 -30.391 -12.367 1 96.44 118 HIS A CA 1
ATOM 908 C C . HIS A 1 118 ? 6.207 -29.953 -12.695 1 96.44 118 HIS A C 1
ATOM 910 O O . HIS A 1 118 ? 5.453 -29.562 -11.797 1 96.44 118 HIS A O 1
ATOM 916 N N . LEU A 1 119 ? 5.816 -29.969 -13.945 1 97.31 119 LEU A N 1
ATOM 917 C CA . LEU A 1 119 ? 4.434 -29.703 -14.32 1 97.31 119 LEU A CA 1
ATOM 918 C C . LEU A 1 119 ? 3.484 -30.672 -13.633 1 97.31 119 LEU A C 1
ATOM 920 O O . LEU A 1 119 ? 2.367 -30.297 -13.266 1 97.31 119 LEU A O 1
ATOM 924 N N . SER A 1 120 ? 3.963 -31.859 -13.445 1 97.06 120 SER A N 1
ATOM 925 C CA . SER A 1 120 ? 3.127 -32.906 -12.844 1 97.06 120 SER A CA 1
ATOM 926 C C . SER A 1 120 ? 2.885 -32.625 -11.367 1 97.06 120 SER A C 1
ATOM 928 O O . SER A 1 120 ? 2.002 -33.219 -10.75 1 97.06 120 SER A O 1
ATOM 930 N N . LEU A 1 121 ? 3.635 -31.734 -10.773 1 97.12 121 LEU A N 1
ATOM 931 C CA . LEU A 1 121 ? 3.492 -31.391 -9.359 1 97.12 121 LEU A CA 1
ATOM 932 C C . LEU A 1 121 ? 2.449 -30.297 -9.164 1 97.12 121 LEU A C 1
ATOM 934 O O . LEU A 1 121 ? 1.982 -30.078 -8.047 1 97.12 121 LEU A O 1
ATOM 938 N N . ILE A 1 122 ? 2.082 -29.594 -10.219 1 97.75 122 ILE A N 1
ATOM 939 C CA . ILE A 1 122 ? 1.276 -28.375 -10.148 1 97.75 122 ILE A CA 1
ATOM 940 C C . ILE A 1 122 ? -0.086 -28.703 -9.531 1 97.75 122 ILE A C 1
ATOM 942 O O . ILE A 1 122 ? -0.579 -27.953 -8.68 1 97.75 122 ILE A O 1
ATOM 946 N N . PRO A 1 123 ? -0.729 -29.844 -9.969 1 97.12 123 PRO A N 1
ATOM 947 C CA . PRO A 1 123 ? -2.012 -30.156 -9.336 1 97.12 123 PRO A CA 1
ATOM 948 C C . PRO A 1 123 ? -1.894 -30.359 -7.828 1 97.12 123 PRO A C 1
ATOM 950 O O . PRO A 1 123 ? -2.775 -29.938 -7.074 1 97.12 123 PRO A O 1
ATOM 953 N N . ASP A 1 124 ? -0.834 -30.969 -7.395 1 97.38 124 ASP A N 1
ATOM 954 C CA . ASP A 1 124 ? -0.612 -31.172 -5.965 1 97.38 124 ASP A CA 1
ATOM 955 C C . ASP A 1 124 ? -0.367 -29.844 -5.258 1 97.38 124 ASP A C 1
ATOM 957 O O . ASP A 1 124 ? -0.877 -29.609 -4.16 1 97.38 124 ASP A O 1
ATOM 961 N N . ILE A 1 125 ? 0.41 -29 -5.84 1 97.62 125 ILE A N 1
ATOM 962 C CA . ILE A 1 125 ? 0.679 -27.672 -5.301 1 97.62 125 ILE A CA 1
ATOM 963 C C . ILE A 1 125 ? -0.63 -26.891 -5.156 1 97.62 125 ILE A C 1
ATOM 965 O O . ILE A 1 125 ? -0.889 -26.297 -4.113 1 97.62 125 ILE A O 1
ATOM 969 N N . LYS A 1 126 ? -1.466 -26.938 -6.195 1 97.88 126 LYS A N 1
ATOM 970 C CA . LYS A 1 126 ? -2.756 -26.25 -6.152 1 97.88 126 LYS A CA 1
ATOM 971 C C . LYS A 1 126 ? -3.602 -26.75 -4.984 1 97.88 126 LYS A C 1
ATOM 973 O O . LYS A 1 126 ? -4.191 -25.953 -4.25 1 97.88 126 LYS A O 1
ATOM 978 N N . SER A 1 127 ? -3.619 -28.062 -4.844 1 97.12 127 SER A N 1
ATOM 979 C CA . SER A 1 127 ? -4.418 -28.672 -3.779 1 97.12 127 SER A CA 1
ATOM 980 C C . SER A 1 127 ? -3.939 -28.203 -2.404 1 97.12 127 SER A C 1
ATOM 982 O O . SER A 1 127 ? -4.75 -27.906 -1.53 1 97.12 127 SER A O 1
ATOM 984 N N . ARG A 1 128 ? -2.703 -28.156 -2.217 1 96.06 128 ARG A N 1
ATOM 985 C CA . ARG A 1 128 ? -2.125 -27.703 -0.953 1 96.06 128 ARG A CA 1
ATOM 986 C C . ARG A 1 128 ? -2.439 -26.234 -0.696 1 96.06 128 ARG A C 1
ATOM 988 O O . ARG A 1 128 ? -2.816 -25.859 0.416 1 96.06 128 ARG A O 1
ATOM 995 N N . LEU A 1 129 ? -2.248 -25.469 -1.734 1 97.5 129 LEU A N 1
ATOM 996 C CA . LEU A 1 129 ? -2.545 -24.047 -1.622 1 97.5 129 LEU A CA 1
ATOM 997 C C . LEU A 1 129 ? -4.008 -23.812 -1.25 1 97.5 129 LEU A C 1
ATOM 999 O O . LEU A 1 129 ? -4.309 -23.047 -0.342 1 97.5 129 LEU A O 1
ATOM 1003 N N . VAL A 1 130 ? -4.875 -24.516 -1.925 1 96.75 130 VAL A N 1
ATOM 1004 C CA . VAL A 1 130 ? -6.309 -24.359 -1.707 1 96.75 130 VAL A CA 1
ATOM 1005 C C . VAL A 1 130 ? -6.66 -24.734 -0.268 1 96.75 130 VAL A C 1
ATOM 1007 O O . VAL A 1 130 ? -7.395 -24 0.406 1 96.75 130 VAL A O 1
ATOM 1010 N N . ARG A 1 131 ? -6.07 -25.828 0.197 1 95.75 131 ARG A N 1
ATOM 1011 C CA . ARG A 1 131 ? -6.312 -26.25 1.571 1 95.75 131 ARG A CA 1
ATOM 1012 C C . ARG A 1 131 ? -5.848 -25.188 2.564 1 95.75 131 ARG A C 1
ATOM 1014 O O . ARG A 1 131 ? -6.566 -24.859 3.506 1 95.75 131 ARG A O 1
ATOM 1021 N N . SER A 1 132 ? -4.684 -24.703 2.309 1 95.25 132 SER A N 1
ATOM 1022 C CA . SER A 1 132 ? -4.109 -23.703 3.199 1 95.25 132 SER A CA 1
ATOM 1023 C C . SER A 1 132 ? -4.902 -22.406 3.152 1 95.25 132 SER A C 1
ATOM 1025 O O . SER A 1 132 ? -5.145 -21.781 4.188 1 95.25 132 SER A O 1
ATOM 1027 N N . LEU A 1 133 ? -5.289 -21.938 1.995 1 96.38 133 LEU A N 1
ATOM 1028 C CA . LEU A 1 133 ? -6.023 -20.688 1.819 1 96.38 133 LEU A CA 1
ATOM 1029 C C . LEU A 1 133 ? -7.414 -20.781 2.439 1 96.38 133 LEU A C 1
ATOM 1031 O O . LEU A 1 133 ? -7.891 -19.828 3.053 1 96.38 133 LEU A O 1
ATOM 1035 N N . GLN A 1 134 ? -8.055 -21.938 2.326 1 94.06 134 GLN A N 1
ATOM 1036 C CA . GLN A 1 134 ? -9.367 -22.156 2.934 1 94.06 134 GLN A CA 1
ATOM 1037 C C . GLN A 1 134 ? -9.289 -22.078 4.457 1 94.06 134 GLN A C 1
ATOM 1039 O O . GLN A 1 134 ? -10.18 -21.531 5.105 1 94.06 134 GLN A O 1
ATOM 1044 N N . ALA A 1 135 ? -8.227 -22.609 4.98 1 90.25 135 ALA A N 1
ATOM 1045 C CA . ALA A 1 135 ? -8.023 -22.562 6.426 1 90.25 135 ALA A CA 1
ATOM 1046 C C . ALA A 1 135 ? -7.875 -21.109 6.902 1 90.25 135 ALA A C 1
ATOM 1048 O O . ALA A 1 135 ? -8.367 -20.75 7.973 1 90.25 135 ALA A O 1
ATOM 1049 N N . GLU A 1 136 ? -7.219 -20.328 6.078 1 89.19 136 GLU A N 1
ATOM 1050 C CA . GLU A 1 136 ? -6.996 -18.922 6.41 1 89.19 136 GLU A CA 1
ATOM 1051 C C . GLU A 1 136 ? -8.289 -18.109 6.289 1 89.19 136 GLU A C 1
ATOM 1053 O O . GLU A 1 136 ? -8.5 -17.156 7.039 1 89.19 136 GLU A O 1
ATOM 1058 N N . MET A 1 137 ? -9.117 -18.391 5.379 1 86.38 137 MET A N 1
ATOM 1059 C CA . MET A 1 137 ? -10.375 -17.672 5.16 1 86.38 137 MET A CA 1
ATOM 1060 C C . MET A 1 137 ? -11.344 -17.922 6.309 1 86.38 137 MET A C 1
ATOM 1062 O O . MET A 1 137 ? -12.188 -17.078 6.613 1 86.38 137 MET A O 1
ATOM 1066 N N . ASN A 1 138 ? -11.234 -19.062 6.934 1 80.69 138 ASN A N 1
ATOM 1067 C CA . ASN A 1 138 ? -12.141 -19.453 8.016 1 80.69 138 ASN A CA 1
ATOM 1068 C C . ASN A 1 138 ? -11.672 -18.891 9.359 1 80.69 138 ASN A C 1
ATOM 1070 O O . ASN A 1 138 ? -12.32 -19.094 10.383 1 80.69 138 ASN A O 1
ATOM 1074 N N . GLN A 1 139 ? -10.609 -18.234 9.438 1 69.38 139 GLN A N 1
ATOM 1075 C CA . GLN A 1 139 ? -10.148 -17.594 10.656 1 69.38 139 GLN A CA 1
ATOM 1076 C C . GLN A 1 139 ? -10.648 -16.141 10.734 1 69.38 139 GLN A C 1
ATOM 1078 O O . GLN A 1 139 ? -10.836 -15.492 9.703 1 69.38 139 GLN A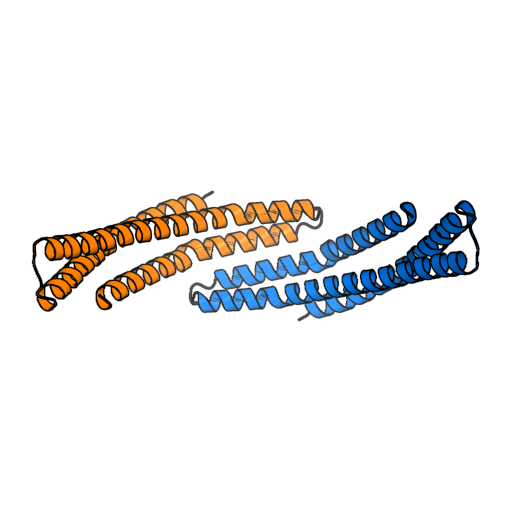 O 1
ATOM 1083 N N . MET B 1 1 ? 13.508 28.906 21.984 1 71.25 1 MET B N 1
ATOM 1084 C CA . MET B 1 1 ? 13.492 28.266 20.672 1 71.25 1 MET B CA 1
ATOM 1085 C C . MET B 1 1 ? 12.672 26.984 20.719 1 71.25 1 MET B C 1
ATOM 1087 O O . MET B 1 1 ? 11.812 26.75 19.875 1 71.25 1 MET B O 1
ATOM 1091 N N . ALA B 1 2 ? 12.805 26.281 21.781 1 72 2 ALA B N 1
ATOM 1092 C CA . ALA B 1 2 ? 12.148 25 21.938 1 72 2 ALA B CA 1
ATOM 1093 C C . ALA B 1 2 ? 10.641 25.172 22.094 1 72 2 ALA B C 1
ATOM 1095 O O . ALA B 1 2 ? 9.867 24.375 21.547 1 72 2 ALA B O 1
ATOM 1096 N N . ASP B 1 3 ? 10.336 26.281 22.766 1 86.5 3 ASP B N 1
ATOM 1097 C CA . ASP B 1 3 ? 8.922 26.5 23.047 1 86.5 3 ASP B CA 1
ATOM 1098 C C . ASP B 1 3 ? 8.156 26.875 21.781 1 86.5 3 ASP B C 1
ATOM 1100 O O . ASP B 1 3 ? 7.07 26.344 21.531 1 86.5 3 ASP B O 1
ATOM 1104 N N . ALA B 1 4 ? 8.703 27.719 20.969 1 88.12 4 ALA B N 1
ATOM 1105 C CA . ALA B 1 4 ? 8.07 28.141 19.719 1 88.12 4 ALA B CA 1
ATOM 1106 C C . ALA B 1 4 ? 7.887 26.953 18.781 1 88.12 4 ALA B C 1
ATOM 1108 O O . ALA B 1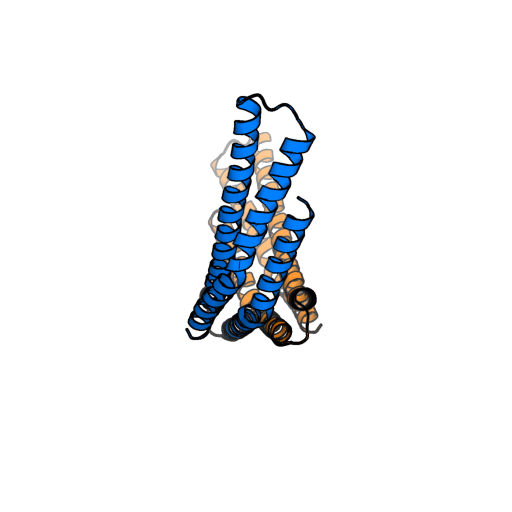 4 ? 6.828 26.781 18.172 1 88.12 4 ALA B O 1
ATOM 1109 N N . GLN B 1 5 ? 8.867 26.141 18.75 1 89.5 5 GLN B N 1
ATOM 1110 C CA . GLN B 1 5 ? 8.82 24.953 17.906 1 89.5 5 GLN B CA 1
ATOM 1111 C C . GLN B 1 5 ? 7.746 23.969 18.375 1 89.5 5 GLN B C 1
ATOM 1113 O O . GLN B 1 5 ? 7.027 23.391 17.562 1 89.5 5 GLN B O 1
ATOM 1118 N N . ALA B 1 6 ? 7.66 23.797 19.672 1 94.19 6 ALA B N 1
ATOM 1119 C CA . ALA B 1 6 ? 6.688 22.875 20.25 1 94.19 6 ALA B CA 1
ATOM 1120 C C . ALA B 1 6 ? 5.258 23.344 19.984 1 94.19 6 ALA B C 1
ATOM 1122 O O . ALA B 1 6 ? 4.375 22.531 19.703 1 94.19 6 ALA B O 1
ATOM 1123 N N . ARG B 1 7 ? 5.051 24.625 20.078 1 95.31 7 ARG B N 1
ATOM 1124 C CA . ARG B 1 7 ? 3.729 25.188 19.812 1 95.31 7 ARG B CA 1
ATOM 1125 C C . ARG B 1 7 ? 3.314 24.953 18.359 1 95.31 7 ARG B C 1
ATOM 1127 O O . ARG B 1 7 ? 2.164 24.594 18.094 1 95.31 7 ARG B O 1
ATOM 1134 N N . VAL B 1 8 ? 4.215 25.109 17.453 1 96.19 8 VAL B N 1
ATOM 1135 C CA . VAL B 1 8 ? 3.938 24.906 16.031 1 96.19 8 VAL B CA 1
ATOM 1136 C C . VAL B 1 8 ? 3.652 23.422 15.773 1 96.19 8 VAL B C 1
ATOM 1138 O O . VAL B 1 8 ? 2.674 23.078 15.102 1 96.19 8 VAL B O 1
ATOM 1141 N N . GLU B 1 9 ? 4.492 22.594 16.328 1 95.31 9 GLU B N 1
ATOM 1142 C CA . GLU B 1 9 ? 4.336 21.156 16.141 1 95.31 9 GLU B CA 1
ATOM 1143 C C . GLU B 1 9 ? 2.988 20.656 16.656 1 95.31 9 GLU B C 1
ATOM 1145 O O . GLU B 1 9 ? 2.314 19.859 16 1 95.31 9 GLU B O 1
ATOM 1150 N N . GLU B 1 10 ? 2.625 21.109 17.812 1 96.44 10 GLU B N 1
ATOM 1151 C CA . GLU B 1 10 ? 1.358 20.719 18.422 1 96.44 10 GLU B CA 1
ATOM 1152 C C . GLU B 1 10 ? 0.173 21.188 17.578 1 96.44 10 GLU B C 1
ATOM 1154 O O . GLU B 1 10 ? -0.799 20.453 17.391 1 96.44 10 GLU B O 1
ATOM 1159 N N . SER B 1 11 ? 0.244 22.375 17.078 1 97.44 11 SER B N 1
ATOM 1160 C CA . SER B 1 11 ? -0.835 22.922 16.266 1 97.44 11 SER B CA 1
ATOM 1161 C C . SER B 1 11 ? -0.963 22.172 14.945 1 97.44 11 SER B C 1
ATOM 1163 O O . SER B 1 11 ? -2.074 21.906 14.484 1 97.44 11 SER B O 1
ATOM 1165 N N . VAL B 1 12 ? 0.179 21.828 14.367 1 97.12 12 VAL B N 1
ATOM 1166 C CA . VAL B 1 12 ? 0.17 21.078 13.117 1 97.12 12 VAL B CA 1
ATOM 1167 C C . VAL B 1 12 ? -0.384 19.672 13.375 1 97.12 12 VAL B C 1
ATOM 1169 O O . VAL B 1 12 ? -1.175 19.156 12.578 1 97.12 12 VAL B O 1
ATOM 1172 N N . LYS B 1 13 ? 0.003 19.078 14.469 1 96.31 13 LYS B N 1
ATOM 1173 C CA . LYS B 1 13 ? -0.511 17.75 14.828 1 96.31 13 LYS B CA 1
ATOM 1174 C C . LYS B 1 13 ? -2.029 17.781 14.977 1 96.31 13 LYS B C 1
ATOM 1176 O O . LYS B 1 13 ? -2.719 16.875 14.516 1 96.31 13 LYS B O 1
ATOM 1181 N N . THR B 1 14 ? -2.48 18.797 15.633 1 96.81 14 THR B N 1
ATOM 1182 C CA . THR B 1 14 ? -3.922 18.953 15.812 1 96.81 14 THR B CA 1
ATOM 1183 C C . THR B 1 14 ? -4.621 19.125 14.469 1 96.81 14 THR B C 1
ATOM 1185 O O . THR B 1 14 ? -5.664 18.5 14.219 1 96.81 14 THR B O 1
ATOM 1188 N N . LEU B 1 15 ? -4.039 19.922 13.617 1 97.69 15 LEU B N 1
ATOM 1189 C CA . LEU B 1 15 ? -4.594 20.125 12.281 1 97.69 15 LEU B CA 1
ATOM 1190 C C . LEU B 1 15 ? -4.684 18.812 11.523 1 97.69 15 LEU B C 1
ATOM 1192 O O . LEU B 1 15 ? -5.738 18.484 10.969 1 97.69 15 LEU B O 1
ATOM 1196 N N . VAL B 1 16 ? -3.629 18.062 11.523 1 96.69 16 VAL B N 1
ATOM 1197 C CA . VAL B 1 16 ? -3.549 16.828 10.758 1 96.69 16 VAL B CA 1
ATOM 1198 C C . VAL B 1 16 ? -4.523 15.797 11.336 1 96.69 16 VAL B C 1
ATOM 1200 O O . VAL B 1 16 ? -5.195 15.086 10.586 1 96.69 16 VAL B O 1
ATOM 1203 N N . THR B 1 17 ? -4.59 15.711 12.625 1 95.38 17 THR B N 1
ATOM 1204 C CA . THR B 1 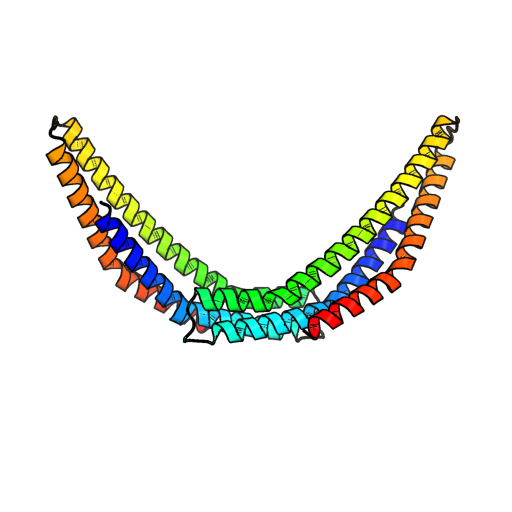17 ? -5.5 14.781 13.289 1 95.38 17 THR B CA 1
ATOM 1205 C C . THR B 1 17 ? -6.949 15.109 12.938 1 95.38 17 THR B C 1
ATOM 1207 O O . THR B 1 17 ? -7.742 14.203 12.648 1 95.38 17 THR B O 1
ATOM 1210 N N . ASP B 1 18 ? -7.238 16.391 12.969 1 95.69 18 ASP B N 1
ATOM 1211 C CA . ASP B 1 18 ? -8.594 16.828 12.625 1 95.69 18 ASP B CA 1
ATOM 1212 C C . ASP B 1 18 ? -8.922 16.469 11.172 1 95.69 18 ASP B C 1
ATOM 1214 O O . ASP B 1 18 ? -10 15.945 10.891 1 95.69 18 ASP B O 1
ATOM 1218 N N . ILE B 1 19 ? -8.016 16.766 10.344 1 97.06 19 ILE B N 1
ATOM 1219 C CA . ILE B 1 19 ? -8.203 16.516 8.914 1 97.06 19 ILE B CA 1
ATOM 1220 C C . ILE B 1 19 ? -8.352 15.008 8.672 1 97.06 19 ILE B C 1
ATOM 1222 O O . ILE B 1 19 ? -9.227 14.578 7.922 1 97.06 19 ILE B O 1
ATOM 1226 N N . GLU B 1 20 ? -7.531 14.227 9.273 1 96.19 20 GLU B N 1
ATOM 1227 C CA . GLU B 1 20 ? -7.57 12.773 9.117 1 96.19 20 GLU B CA 1
ATOM 1228 C C . GLU B 1 20 ? -8.898 12.203 9.602 1 96.19 20 GLU B C 1
ATOM 1230 O O . GLU B 1 20 ? -9.547 11.438 8.883 1 96.19 20 GLU B O 1
ATOM 1235 N N . ARG B 1 21 ? -9.336 12.594 10.734 1 94.75 21 ARG B N 1
ATOM 1236 C CA . ARG B 1 21 ? -10.531 12.039 11.367 1 94.75 21 ARG B CA 1
ATOM 1237 C C . ARG B 1 21 ? -11.797 12.484 10.641 1 94.75 21 ARG B C 1
ATOM 1239 O O . ARG B 1 21 ? -12.695 11.68 10.398 1 94.75 21 ARG B O 1
ATOM 1246 N N . ASP B 1 22 ? -11.766 13.688 10.227 1 94.56 22 ASP B N 1
ATOM 1247 C CA . ASP B 1 22 ? -13.031 14.25 9.773 1 94.56 22 ASP B CA 1
ATOM 1248 C C . ASP B 1 22 ? -13.18 14.125 8.258 1 94.56 22 ASP B C 1
ATOM 1250 O O . ASP B 1 22 ? -14.297 14.195 7.73 1 94.56 22 ASP B O 1
ATOM 1254 N N . TYR B 1 23 ? -12.078 13.898 7.559 1 95.75 23 TYR B N 1
ATOM 1255 C CA . TYR B 1 23 ? -12.195 13.922 6.105 1 95.75 23 TYR B CA 1
ATOM 1256 C C . TYR B 1 23 ? -11.477 12.734 5.477 1 95.75 23 TYR B C 1
ATOM 1258 O O . TYR B 1 23 ? -12.102 11.891 4.828 1 95.75 23 TYR B O 1
ATOM 1266 N N . ILE B 1 24 ? -10.18 12.586 5.766 1 96.81 24 ILE B N 1
ATOM 1267 C CA . ILE B 1 24 ? -9.367 11.57 5.105 1 96.81 24 ILE B CA 1
ATOM 1268 C C . ILE B 1 24 ? -9.906 10.18 5.449 1 96.81 24 ILE B C 1
ATOM 1270 O O . ILE B 1 24 ? -9.977 9.305 4.586 1 96.81 24 ILE B O 1
ATOM 1274 N N . ARG B 1 25 ? -10.258 9.992 6.703 1 96.38 25 ARG B N 1
ATOM 1275 C CA . ARG B 1 25 ? -10.758 8.703 7.172 1 96.38 25 ARG B CA 1
ATOM 1276 C C . ARG B 1 25 ? -12.031 8.312 6.434 1 96.38 25 ARG B C 1
ATOM 1278 O O . ARG B 1 25 ? -12.219 7.141 6.09 1 96.38 25 ARG B O 1
ATOM 1285 N N . LYS B 1 26 ? -12.875 9.211 6.184 1 95.94 26 LYS B N 1
ATOM 1286 C CA . LYS B 1 26 ? -14.102 8.938 5.434 1 95.94 26 LYS B CA 1
ATOM 1287 C C . LYS B 1 26 ? -13.789 8.555 3.992 1 95.94 26 LYS B C 1
ATOM 1289 O O . LYS B 1 26 ? -14.43 7.664 3.43 1 95.94 26 LYS B O 1
ATOM 1294 N N . MET B 1 27 ? -12.812 9.203 3.422 1 96.56 27 MET B N 1
ATOM 1295 C CA . MET B 1 27 ? -12.383 8.875 2.066 1 96.56 27 MET B CA 1
ATOM 1296 C C . MET B 1 27 ? -11.766 7.477 2.016 1 96.56 27 MET B C 1
ATOM 1298 O O . MET B 1 27 ? -11.938 6.758 1.03 1 96.56 27 MET B O 1
ATOM 1302 N N . GLN B 1 28 ? -11.023 7.16 3.064 1 97.62 28 GLN B N 1
ATOM 1303 C CA . GLN B 1 28 ? -10.453 5.82 3.162 1 97.62 28 GLN B CA 1
ATOM 1304 C C . GLN B 1 28 ? -11.547 4.758 3.182 1 97.62 28 GLN B C 1
ATOM 1306 O O . GLN B 1 28 ? -11.445 3.746 2.48 1 97.62 28 GLN B O 1
ATOM 1311 N N . SER B 1 29 ? -12.609 5.062 4.02 1 98.19 29 SER B N 1
ATOM 1312 C CA . SER B 1 29 ? -13.734 4.133 4.07 1 98.19 29 SER B CA 1
ATOM 1313 C C . SER B 1 29 ? -14.352 3.938 2.693 1 98.19 29 SER B C 1
ATOM 1315 O O . SER B 1 29 ? -14.602 2.805 2.273 1 98.19 29 SER B O 1
ATOM 1317 N N . LYS B 1 30 ? -14.57 5.023 2.033 1 97.75 30 LYS B N 1
ATOM 1318 C CA . LYS B 1 30 ? -15.148 4.961 0.692 1 97.75 30 LYS B CA 1
ATOM 1319 C C . LYS B 1 30 ? -14.242 4.188 -0.26 1 97.75 30 LYS B C 1
ATOM 1321 O O . LYS B 1 30 ? -14.719 3.385 -1.065 1 97.75 30 LYS B O 1
ATOM 1326 N N . MET B 1 31 ? -12.898 4.5 -0.193 1 98.25 31 MET B N 1
ATOM 1327 C CA . MET B 1 31 ? -11.922 3.816 -1.041 1 98.25 31 MET B CA 1
ATOM 1328 C C . MET B 1 31 ? -11.953 2.311 -0.798 1 98.25 31 MET B C 1
ATOM 1330 O O . MET B 1 31 ? -11.969 1.524 -1.747 1 98.25 31 MET B O 1
ATOM 1334 N N . PHE B 1 32 ? -12 1.841 0.47 1 98.75 32 PHE B N 1
ATOM 1335 C CA . PHE B 1 32 ? -12.016 0.421 0.806 1 98.75 32 PHE B CA 1
ATOM 1336 C C . PHE B 1 32 ? -13.297 -0.24 0.313 1 98.75 32 PHE B C 1
ATOM 1338 O O . PHE B 1 32 ? -13.258 -1.34 -0.242 1 98.75 32 PHE B O 1
ATOM 1345 N N . LYS B 1 33 ? -14.445 0.447 0.496 1 98.75 33 LYS B N 1
ATOM 1346 C CA . LYS B 1 33 ? -15.719 -0.102 0.039 1 98.75 33 LYS B CA 1
ATOM 1347 C C . LYS B 1 33 ? -15.742 -0.241 -1.48 1 98.75 33 LYS B C 1
ATOM 1349 O O . LYS B 1 33 ? -16.203 -1.259 -2.01 1 98.75 33 LYS B O 1
ATOM 1354 N N . CYS B 1 34 ? -15.336 0.794 -2.107 1 98.5 34 CYS B N 1
ATOM 1355 C CA . CYS B 1 34 ? -15.227 0.759 -3.561 1 98.5 34 CYS B CA 1
ATOM 1356 C C . CYS B 1 34 ? -14.312 -0.379 -4.012 1 98.5 34 CYS B C 1
ATOM 1358 O O . CYS B 1 34 ? -14.656 -1.129 -4.926 1 98.5 34 CYS B O 1
ATOM 1360 N N . SER B 1 35 ? -13.125 -0.549 -3.389 1 98.81 35 SER B N 1
ATOM 1361 C CA . SER B 1 35 ? -12.164 -1.592 -3.73 1 98.81 35 SER B CA 1
ATOM 1362 C C . SER B 1 35 ? -12.742 -2.98 -3.477 1 98.81 35 SER B C 1
ATOM 1364 O O . SER B 1 35 ? -12.477 -3.914 -4.238 1 98.81 35 SER B O 1
ATOM 1366 N N . ALA B 1 36 ? -13.523 -3.137 -2.379 1 98.69 36 ALA B N 1
ATOM 1367 C CA . ALA B 1 36 ? -14.188 -4.41 -2.115 1 98.69 36 ALA B CA 1
ATOM 1368 C C . ALA B 1 36 ? -15.148 -4.773 -3.248 1 98.69 36 ALA B C 1
ATOM 1370 O O . ALA B 1 36 ? -15.219 -5.938 -3.66 1 98.69 36 ALA B O 1
ATOM 1371 N N . THR B 1 37 ? -15.867 -3.76 -3.756 1 98.75 37 THR B N 1
ATOM 1372 C CA . THR B 1 37 ? -16.797 -3.986 -4.859 1 98.75 37 THR B CA 1
ATOM 1373 C C . THR B 1 37 ? -16.047 -4.477 -6.098 1 98.75 37 THR B C 1
ATOM 1375 O O . THR B 1 37 ? -16.531 -5.352 -6.816 1 98.75 37 THR B O 1
ATOM 1378 N N . CYS B 1 38 ? -14.852 -3.92 -6.328 1 98.62 38 CYS B N 1
ATOM 1379 C CA . CYS B 1 38 ? -14.016 -4.371 -7.438 1 98.62 38 CYS B CA 1
ATOM 1380 C C . CYS B 1 38 ? -13.688 -5.855 -7.301 1 98.62 38 CYS B C 1
ATOM 1382 O O . CYS B 1 38 ? -13.727 -6.598 -8.281 1 98.62 38 CYS B O 1
ATOM 1384 N N . CYS B 1 39 ? -13.383 -6.285 -6.117 1 98.12 39 CYS B N 1
ATOM 1385 C CA . CYS B 1 39 ? -12.961 -7.66 -5.855 1 98.12 39 CYS B CA 1
ATOM 1386 C C . CYS B 1 39 ? -14.148 -8.617 -5.953 1 98.12 39 CYS B C 1
ATOM 1388 O O . CYS B 1 39 ? -13.969 -9.805 -6.23 1 98.12 39 CYS B O 1
ATOM 1390 N N . ASP B 1 40 ? -15.352 -8.117 -5.75 1 97.62 40 ASP B N 1
ATOM 1391 C CA . ASP B 1 40 ? -16.547 -8.961 -5.73 1 97.62 40 ASP B CA 1
ATOM 1392 C C . ASP B 1 40 ? -17.016 -9.289 -7.148 1 97.62 40 ASP B C 1
ATOM 1394 O O . ASP B 1 40 ? -17.859 -10.156 -7.34 1 97.62 40 ASP B O 1
ATOM 1398 N N . ASP B 1 41 ? -16.469 -8.547 -8.039 1 95.19 41 ASP B N 1
ATOM 1399 C CA . ASP B 1 41 ? -16.812 -8.836 -9.43 1 95.19 41 ASP B CA 1
ATOM 1400 C C . ASP B 1 41 ? -16.125 -10.102 -9.914 1 95.19 41 ASP B C 1
ATOM 1402 O O . ASP B 1 41 ? -14.977 -10.055 -10.375 1 95.19 41 ASP B O 1
ATOM 1406 N N . SER B 1 42 ? -16.844 -11.227 -10.016 1 90.31 42 SER B N 1
ATOM 1407 C CA . SER B 1 42 ? -16.266 -12.531 -10.336 1 90.31 42 SER B CA 1
ATOM 1408 C C . SER B 1 42 ? -15.977 -12.648 -11.828 1 90.31 42 SER B C 1
ATOM 1410 O O . SER B 1 42 ? -15.227 -13.539 -12.25 1 90.31 42 SER B O 1
ATOM 1412 N N . SER B 1 43 ? -16.562 -11.781 -12.57 1 94 43 SER B N 1
ATOM 1413 C CA . SER B 1 43 ? -16.422 -11.883 -14.016 1 94 43 SER B CA 1
ATOM 1414 C C . SER B 1 43 ? -15.219 -11.07 -14.508 1 94 43 SER B C 1
ATOM 1416 O O . SER B 1 43 ? -14.773 -11.234 -15.641 1 94 43 SER B O 1
ATOM 1418 N N . ALA B 1 44 ? -14.719 -10.219 -13.688 1 94.81 44 ALA B N 1
ATOM 1419 C CA . ALA B 1 44 ? -13.633 -9.32 -14.094 1 94.81 44 ALA B CA 1
ATOM 1420 C C . ALA B 1 44 ? -12.297 -10.062 -14.141 1 94.81 44 ALA B C 1
ATOM 1422 O O . ALA B 1 44 ? -12.07 -10.984 -13.352 1 94.81 44 ALA B O 1
ATOM 1423 N N . SER B 1 45 ? -11.461 -9.719 -15.008 1 95.44 45 SER B N 1
ATOM 1424 C CA . SER B 1 45 ? -10.086 -10.219 -15.039 1 95.44 45 SER B CA 1
ATOM 1425 C C . SER B 1 45 ? -9.258 -9.633 -13.898 1 95.44 45 SER B C 1
ATOM 1427 O O . SER B 1 45 ? -9.641 -8.633 -13.297 1 95.44 45 SER B O 1
ATOM 1429 N N . MET B 1 46 ? -8.078 -10.211 -13.641 1 93.62 46 MET B N 1
ATOM 1430 C CA . MET B 1 46 ? -7.16 -9.703 -12.625 1 93.62 46 MET B CA 1
ATOM 1431 C C . MET B 1 46 ? -6.746 -8.266 -12.938 1 93.62 46 MET B C 1
ATOM 1433 O O . MET B 1 46 ? -6.684 -7.426 -12.031 1 93.62 46 MET B O 1
ATOM 1437 N N . ASP B 1 47 ? -6.484 -8.062 -14.195 1 95.56 47 ASP B N 1
ATOM 1438 C CA . ASP B 1 47 ? -6.062 -6.727 -14.617 1 95.56 47 ASP B CA 1
ATOM 1439 C C . ASP B 1 47 ? -7.188 -5.711 -14.438 1 95.56 47 ASP B C 1
ATOM 1441 O O . ASP B 1 47 ? -6.953 -4.59 -13.992 1 95.56 47 ASP B O 1
ATOM 1445 N N . ASP B 1 48 ? -8.352 -6.133 -14.742 1 97.44 48 ASP B N 1
ATOM 1446 C CA . ASP B 1 48 ? -9.492 -5.238 -14.594 1 97.44 48 ASP B CA 1
ATOM 1447 C C . ASP B 1 48 ? -9.75 -4.91 -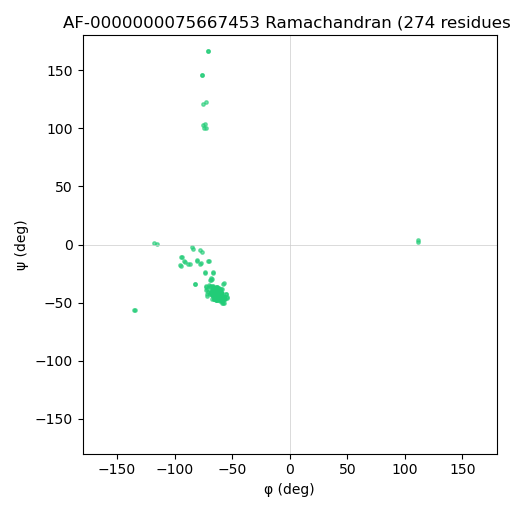13.125 1 97.44 48 ASP B C 1
ATOM 1449 O O . ASP B 1 48 ? -10.055 -3.768 -12.781 1 97.44 48 ASP B O 1
ATOM 1453 N N . VAL B 1 49 ? -9.617 -5.902 -12.273 1 97.56 49 VAL B N 1
ATOM 1454 C CA . VAL B 1 49 ? -9.773 -5.68 -10.836 1 97.56 49 VAL B CA 1
ATOM 1455 C C . VAL B 1 49 ? -8.711 -4.703 -10.344 1 97.56 49 VAL B C 1
ATOM 1457 O O . VAL B 1 49 ? -9.008 -3.775 -9.594 1 97.56 49 VAL B O 1
ATOM 1460 N N . GLY B 1 50 ? -7.492 -4.883 -10.828 1 97.25 50 GLY B N 1
ATOM 1461 C CA . GLY B 1 50 ? -6.43 -3.949 -10.484 1 97.25 50 GLY B CA 1
ATOM 1462 C C . GLY B 1 50 ? -6.73 -2.521 -10.898 1 97.25 50 GLY B C 1
ATOM 1463 O O . GLY B 1 50 ? -6.535 -1.589 -10.117 1 97.25 50 GLY B O 1
ATOM 1464 N N . ARG B 1 51 ? -7.207 -2.336 -12.07 1 97.94 51 ARG B N 1
ATOM 1465 C CA . ARG B 1 51 ? -7.562 -1.01 -12.562 1 97.94 51 ARG B CA 1
ATOM 1466 C C . ARG B 1 51 ? -8.711 -0.411 -11.758 1 97.94 51 ARG B C 1
ATOM 1468 O O . ARG B 1 51 ? -8.703 0.783 -11.453 1 97.94 51 ARG B O 1
ATOM 1475 N N . CYS B 1 52 ? -9.641 -1.22 -11.484 1 98.56 52 CYS B N 1
ATOM 1476 C CA . CYS B 1 52 ? -10.781 -0.793 -10.672 1 98.56 52 CYS B CA 1
ATOM 1477 C C . CYS B 1 52 ? -10.328 -0.314 -9.305 1 98.56 52 CYS B C 1
ATOM 1479 O O . CYS B 1 52 ? -10.734 0.755 -8.844 1 98.56 52 CYS B O 1
ATOM 1481 N N . ILE B 1 53 ? -9.453 -1.062 -8.656 1 98.5 53 ILE B N 1
ATOM 1482 C CA . ILE B 1 53 ? -8.945 -0.701 -7.332 1 98.5 53 ILE B CA 1
ATOM 1483 C C . ILE B 1 53 ? -8.133 0.589 -7.426 1 98.5 53 ILE B C 1
ATOM 1485 O O . ILE B 1 53 ? -8.227 1.452 -6.551 1 98.5 53 ILE B O 1
ATOM 1489 N N . ASP B 1 54 ? -7.402 0.73 -8.477 1 98.31 54 ASP B N 1
ATOM 1490 C CA . ASP B 1 54 ? -6.629 1.951 -8.688 1 98.31 54 ASP B CA 1
ATOM 1491 C C . ASP B 1 54 ? -7.543 3.166 -8.812 1 98.31 54 ASP B C 1
ATOM 1493 O O . ASP B 1 54 ? -7.25 4.23 -8.266 1 98.31 54 ASP B O 1
ATOM 1497 N N . ARG B 1 55 ? -8.586 3.012 -9.516 1 97.62 55 ARG B N 1
ATOM 1498 C CA . ARG B 1 55 ? -9.555 4.09 -9.656 1 97.62 55 ARG B CA 1
ATOM 1499 C C . ARG B 1 55 ? -10.156 4.465 -8.305 1 97.62 55 ARG B C 1
ATOM 1501 O O . ARG B 1 55 ? -10.359 5.645 -8.016 1 97.62 55 ARG B O 1
ATOM 1508 N N . CYS B 1 56 ? -10.375 3.447 -7.48 1 97.69 56 CYS B N 1
ATOM 1509 C CA . CYS B 1 56 ? -10.953 3.676 -6.164 1 97.69 56 CYS B CA 1
ATOM 1510 C C . CYS B 1 56 ? -10 4.457 -5.273 1 97.69 56 CYS B C 1
ATOM 1512 O O . CYS B 1 56 ? -10.422 5.176 -4.367 1 97.69 56 CYS B O 1
ATOM 1514 N N . SER B 1 57 ? -8.742 4.395 -5.555 1 97.88 57 SER B N 1
ATOM 1515 C CA . SER B 1 57 ? -7.75 4.961 -4.652 1 97.88 57 SER B CA 1
ATOM 1516 C C . SER B 1 57 ? -7.375 6.383 -5.062 1 97.88 57 SER B C 1
ATOM 1518 O O . SER B 1 57 ? -6.762 7.117 -4.285 1 97.88 57 SER B O 1
ATOM 1520 N N . GLN B 1 58 ? -7.809 6.785 -6.246 1 96.88 58 GLN B N 1
ATOM 1521 C CA . GLN B 1 58 ? -7.328 8.031 -6.832 1 96.88 58 GLN B CA 1
ATOM 1522 C C . GLN B 1 58 ? -7.777 9.234 -6.008 1 96.88 58 GLN B C 1
ATOM 1524 O O . GLN B 1 58 ? -6.969 10.109 -5.688 1 96.88 58 GLN B O 1
ATOM 1529 N N . PRO B 1 59 ? -9.016 9.336 -5.617 1 96.69 59 PRO B N 1
ATOM 1530 C CA . PRO B 1 59 ? -9.438 10.508 -4.836 1 96.69 59 PRO B CA 1
ATOM 1531 C C . PRO B 1 59 ? -8.664 10.641 -3.523 1 96.69 59 PRO B C 1
ATOM 1533 O O . PRO B 1 59 ? -8.25 11.75 -3.158 1 96.69 59 PRO B O 1
ATOM 1536 N N . LEU B 1 60 ? -8.508 9.531 -2.818 1 97.31 60 LEU B N 1
ATOM 1537 C CA . LEU B 1 60 ? -7.746 9.562 -1.574 1 97.31 60 LEU B CA 1
ATOM 1538 C C . LEU B 1 60 ? -6.305 9.984 -1.827 1 97.31 60 LEU B C 1
ATOM 1540 O O . LEU B 1 60 ? -5.746 10.789 -1.075 1 97.31 60 LEU B O 1
ATOM 1544 N N . SER B 1 61 ? -5.75 9.414 -2.918 1 97.5 61 SER B N 1
ATOM 1545 C CA . SER B 1 61 ? -4.371 9.758 -3.26 1 97.5 61 SER B CA 1
ATOM 1546 C C . SER B 1 61 ? -4.223 11.25 -3.535 1 97.5 61 SER B C 1
ATOM 1548 O O . SER B 1 61 ? -3.279 11.883 -3.057 1 97.5 61 SER B O 1
ATOM 1550 N N . ARG B 1 62 ? -5.133 11.812 -4.238 1 96.62 62 ARG B N 1
ATOM 1551 C CA . ARG B 1 62 ? -5.102 13.242 -4.523 1 96.62 62 ARG B CA 1
ATOM 1552 C C . ARG B 1 62 ? -5.273 14.062 -3.25 1 96.62 62 ARG B C 1
ATOM 1554 O O . ARG B 1 62 ? -4.602 15.086 -3.064 1 96.62 62 ARG B O 1
ATOM 1561 N N . SER B 1 63 ? -6.141 13.594 -2.385 1 97.94 63 SER B N 1
ATOM 1562 C CA . SER B 1 63 ? -6.383 14.281 -1.122 1 97.94 63 SER B CA 1
ATOM 1563 C C . SER B 1 63 ? -5.148 14.242 -0.228 1 97.94 63 SER B C 1
ATOM 1565 O O . SER B 1 63 ? -4.793 15.25 0.39 1 97.94 63 SER B O 1
ATOM 1567 N N . GLN B 1 64 ? -4.504 13.148 -0.189 1 97.5 64 GLN B N 1
ATOM 1568 C CA . GLN B 1 64 ? -3.279 13 0.59 1 97.5 64 GLN B CA 1
ATOM 1569 C C . GLN B 1 64 ? -2.176 13.906 0.05 1 97.5 64 GLN B C 1
ATOM 1571 O O . GLN B 1 64 ? -1.405 14.484 0.82 1 97.5 64 GLN B O 1
ATOM 1576 N N . GLN B 1 65 ? -2.184 14.023 -1.232 1 97.62 65 GLN B N 1
ATOM 1577 C CA . GLN B 1 65 ? -1.186 14.898 -1.845 1 97.62 65 GLN B CA 1
ATOM 1578 C C . GLN B 1 65 ? -1.46 16.359 -1.517 1 97.62 65 GLN B C 1
ATOM 1580 O O . GLN B 1 65 ? -0.53 17.141 -1.265 1 97.62 65 GLN B O 1
ATOM 1585 N N . LEU B 1 66 ? -2.732 16.719 -1.554 1 97.69 66 LEU B N 1
ATOM 1586 C CA . LEU B 1 66 ? -3.111 18.078 -1.195 1 97.69 66 LEU B CA 1
ATOM 1587 C C . LEU B 1 66 ? -2.646 18.422 0.216 1 97.69 66 LEU B C 1
ATOM 1589 O O . LEU B 1 66 ? -2.055 19.484 0.44 1 97.69 66 LEU B O 1
ATOM 1593 N N . VAL B 1 67 ? -2.943 17.562 1.161 1 98.06 67 VAL B N 1
ATOM 1594 C CA . VAL B 1 67 ? -2.551 17.766 2.551 1 98.06 67 VAL B CA 1
ATOM 1595 C C . VAL B 1 67 ? -1.03 17.875 2.646 1 98.06 67 VAL B C 1
ATOM 1597 O O . VAL B 1 67 ? -0.508 18.797 3.285 1 98.06 67 VAL B O 1
ATOM 1600 N N . THR B 1 68 ? -0.302 16.953 1.975 1 97.75 68 THR B N 1
ATOM 1601 C CA . THR B 1 68 ? 1.156 16.938 1.997 1 97.75 68 THR B CA 1
ATOM 1602 C C . THR B 1 68 ? 1.715 18.234 1.422 1 97.75 68 THR B C 1
ATOM 1604 O O . THR B 1 68 ? 2.648 18.812 1.979 1 97.75 68 THR B O 1
ATOM 1607 N N . ASN B 1 69 ? 1.146 18.656 0.372 1 97.75 69 ASN B N 1
ATOM 1608 C CA . ASN B 1 69 ? 1.599 19.891 -0.257 1 97.75 69 ASN B CA 1
ATOM 1609 C C . ASN B 1 69 ? 1.421 21.078 0.671 1 97.75 69 ASN B C 1
ATOM 1611 O O . ASN B 1 69 ? 2.314 21.922 0.787 1 97.75 69 ASN B O 1
ATOM 1615 N N . GLU B 1 70 ? 0.25 21.125 1.297 1 97.81 70 GLU B N 1
ATOM 1616 C CA . GLU B 1 70 ? -0.012 22.219 2.234 1 97.81 70 GLU B CA 1
ATOM 1617 C C . GLU B 1 70 ? 1 22.219 3.377 1 97.81 70 GLU B C 1
ATOM 1619 O O . GLU B 1 70 ? 1.512 23.266 3.76 1 97.81 70 GLU B O 1
ATOM 1624 N N . LEU B 1 71 ? 1.293 21.062 3.896 1 97.06 71 LEU B N 1
ATOM 1625 C CA . LEU B 1 71 ? 2.219 20.953 5.02 1 97.06 71 LEU B CA 1
ATOM 1626 C C . LEU B 1 71 ? 3.641 21.281 4.586 1 97.06 71 LEU B C 1
ATOM 1628 O O . LEU B 1 71 ? 4.383 21.938 5.328 1 97.06 71 LEU B O 1
ATOM 1632 N N . ASN B 1 72 ? 3.986 20.875 3.377 1 97.62 72 ASN B N 1
ATOM 1633 C CA . ASN B 1 72 ? 5.309 21.203 2.854 1 97.62 72 ASN B CA 1
ATOM 1634 C C . ASN B 1 72 ? 5.473 22.719 2.652 1 97.62 72 ASN B C 1
ATOM 1636 O O . ASN B 1 72 ? 6.523 23.281 2.965 1 97.62 72 ASN B O 1
ATOM 1640 N N . GLU B 1 73 ? 4.449 23.297 2.154 1 97.44 73 GLU B N 1
ATOM 1641 C CA . GLU B 1 73 ? 4.48 24.75 1.978 1 97.44 73 GLU B CA 1
ATOM 1642 C C . GLU B 1 73 ? 4.594 25.469 3.318 1 97.44 73 GLU B C 1
ATOM 1644 O O . GLU B 1 73 ? 5.391 26.391 3.467 1 97.44 73 GLU B O 1
ATOM 1649 N N . PHE B 1 74 ? 3.77 25.062 4.277 1 98.06 74 PHE B N 1
ATOM 1650 C CA . PHE B 1 74 ? 3.822 25.625 5.617 1 98.06 74 PHE B CA 1
ATOM 1651 C C . PHE B 1 74 ? 5.227 25.516 6.199 1 98.06 74 PHE B C 1
ATOM 1653 O O . PHE B 1 74 ? 5.77 26.5 6.711 1 98.06 74 PHE B O 1
ATOM 1660 N N . GLN B 1 75 ? 5.812 24.391 6.039 1 95.81 75 GLN B N 1
ATOM 1661 C CA . GLN B 1 75 ? 7.145 24.125 6.582 1 95.81 75 GLN B CA 1
ATOM 1662 C C . GLN B 1 75 ? 8.203 24.953 5.852 1 95.81 75 GLN B C 1
ATOM 1664 O O . GLN B 1 75 ? 9.141 25.469 6.473 1 95.81 75 GLN B O 1
ATOM 1669 N N . SER B 1 76 ? 8.047 25.031 4.535 1 97.5 76 SER B N 1
ATOM 1670 C CA . SER B 1 76 ? 8.969 25.844 3.74 1 97.5 76 SER B CA 1
ATOM 1671 C C . SER B 1 76 ? 8.945 27.297 4.172 1 97.5 76 SER B C 1
ATOM 1673 O O . SER B 1 76 ? 9.992 27.922 4.328 1 97.5 76 SER B O 1
ATOM 1675 N N . ARG B 1 77 ? 7.781 27.844 4.371 1 96.94 77 ARG B N 1
ATOM 1676 C CA . ARG B 1 77 ? 7.633 29.234 4.816 1 96.94 77 ARG B CA 1
ATOM 1677 C C . ARG B 1 77 ? 8.25 29.422 6.195 1 96.94 77 ARG B C 1
ATOM 1679 O O . ARG B 1 77 ? 8.922 30.422 6.445 1 96.94 77 ARG B O 1
ATOM 1686 N N . LEU B 1 78 ? 7.977 28.422 7.074 1 96.06 78 LEU B N 1
ATOM 1687 C CA . LEU B 1 78 ? 8.531 28.5 8.422 1 96.06 78 LEU B CA 1
ATOM 1688 C C . LEU B 1 78 ? 10.062 28.469 8.375 1 96.06 78 LEU B C 1
ATOM 1690 O O . LEU B 1 78 ? 10.719 29.219 9.094 1 96.06 78 LEU B O 1
ATOM 1694 N N . GLN B 1 79 ? 10.617 27.688 7.539 1 95.75 79 GLN B N 1
ATOM 1695 C CA . GLN B 1 79 ? 12.07 27.578 7.398 1 95.75 79 GLN B CA 1
ATOM 1696 C C . GLN B 1 79 ? 12.664 28.875 6.855 1 95.75 79 GLN B C 1
ATOM 1698 O O . GLN B 1 79 ? 13.727 29.312 7.312 1 95.75 79 GLN B O 1
ATOM 1703 N N . ARG B 1 80 ? 12.031 29.422 5.879 1 97.06 80 ARG B N 1
ATOM 1704 C CA . ARG B 1 80 ? 12.5 30.688 5.34 1 97.06 80 ARG B CA 1
ATOM 1705 C C . ARG B 1 80 ? 12.5 31.766 6.41 1 97.06 80 ARG B C 1
ATOM 1707 O O . ARG B 1 80 ? 13.438 32.562 6.492 1 97.06 80 ARG B O 1
ATOM 1714 N N . CYS B 1 81 ? 11.414 31.797 7.211 1 97.06 81 CYS B N 1
ATOM 1715 C CA . CYS B 1 81 ? 11.336 32.75 8.305 1 97.06 81 CYS B CA 1
ATOM 1716 C C . CYS B 1 81 ? 12.477 32.562 9.297 1 97.06 81 CYS B C 1
ATOM 1718 O O . CYS B 1 81 ? 13.094 33.531 9.742 1 97.06 81 CYS B O 1
ATOM 1720 N N . ALA B 1 82 ? 12.82 31.281 9.617 1 94.44 82 ALA B N 1
ATOM 1721 C CA . ALA B 1 82 ? 13.891 30.969 10.555 1 94.44 82 ALA B CA 1
ATOM 1722 C C . ALA B 1 82 ? 15.25 31.375 9.992 1 94.44 82 ALA B C 1
ATOM 1724 O O . ALA B 1 82 ? 16.125 31.812 10.727 1 94.44 82 ALA B O 1
ATOM 1725 N N . ARG B 1 83 ? 15.414 31.234 8.75 1 95.81 83 ARG B N 1
ATOM 1726 C CA . ARG B 1 83 ? 16.656 31.656 8.109 1 95.81 83 ARG B CA 1
ATOM 1727 C C . ARG B 1 83 ? 16.828 33.156 8.195 1 95.81 83 ARG B C 1
ATOM 1729 O O . ARG B 1 83 ? 17.953 33.656 8.375 1 95.81 83 ARG B O 1
ATOM 1736 N N . THR B 1 84 ? 15.805 33.938 8.008 1 97 84 THR B N 1
ATOM 1737 C CA . THR B 1 84 ? 15.844 35.375 8.164 1 97 84 THR B CA 1
ATOM 1738 C C . THR B 1 84 ? 16.344 35.75 9.555 1 97 84 THR B C 1
ATOM 1740 O O . THR B 1 84 ? 17.141 36.688 9.703 1 97 84 THR B O 1
ATOM 1743 N N . CYS B 1 85 ? 15.844 35 10.609 1 96.25 85 CYS B N 1
ATOM 1744 C CA . CYS B 1 85 ? 16.328 35.25 11.969 1 96.25 85 CYS B CA 1
ATOM 1745 C C . CYS B 1 85 ? 17.828 35 12.07 1 96.25 85 CYS B C 1
ATOM 1747 O O . CYS B 1 85 ? 18.547 35.781 12.688 1 96.25 85 CYS B O 1
ATOM 1749 N N . GLN B 1 86 ? 18.312 33.969 11.406 1 95.56 86 GLN B N 1
ATOM 1750 C CA . GLN B 1 86 ? 19.75 33.656 11.398 1 95.56 86 GLN B CA 1
ATOM 1751 C C . GLN B 1 86 ? 20.547 34.781 10.727 1 95.56 86 GLN B C 1
ATOM 1753 O O . GLN B 1 86 ? 21.594 35.188 11.227 1 95.56 86 GLN B O 1
ATOM 1758 N N . ASP B 1 87 ? 20.047 35.219 9.625 1 96.81 87 ASP B N 1
ATOM 1759 C CA . ASP B 1 87 ? 20.703 36.312 8.891 1 96.81 87 ASP B CA 1
ATOM 1760 C C . ASP B 1 87 ? 20.797 37.562 9.742 1 96.81 87 ASP B C 1
ATOM 1762 O O . ASP B 1 87 ? 21.828 38.25 9.75 1 96.81 87 ASP B O 1
ATOM 1766 N N . GLN B 1 88 ? 19.734 37.938 10.484 1 95.56 88 GLN B N 1
ATOM 1767 C CA . GLN B 1 88 ? 19.719 39.125 11.328 1 95.56 88 GLN B CA 1
ATOM 1768 C C . GLN B 1 88 ? 20.781 39.031 12.422 1 95.56 88 GLN B C 1
ATOM 1770 O O . GLN B 1 88 ? 21.469 40.031 12.695 1 95.56 88 GLN B O 1
ATOM 1775 N N . VAL B 1 89 ? 20.844 37.812 13.008 1 95.69 89 VAL B N 1
ATOM 1776 C CA . VAL B 1 89 ? 21.844 37.594 14.055 1 95.69 89 VAL B CA 1
ATOM 1777 C C . VAL B 1 89 ? 23.25 37.719 13.461 1 95.69 89 VAL B C 1
ATOM 1779 O O . VAL B 1 89 ? 24.125 38.375 14.047 1 95.69 89 VAL B O 1
ATOM 1782 N N . GLN B 1 90 ? 23.438 37.156 12.273 1 95.5 90 GLN B N 1
ATOM 1783 C CA . GLN B 1 90 ? 24.734 37.219 11.594 1 95.5 90 GLN B CA 1
ATOM 1784 C C . GLN B 1 90 ? 25.094 38.688 11.25 1 95.5 90 GLN B C 1
ATOM 1786 O O . GLN B 1 90 ? 26.25 39.062 11.359 1 95.5 90 GLN B O 1
ATOM 1791 N N . ASP B 1 91 ? 24.188 39.438 10.797 1 96.19 91 ASP B N 1
ATOM 1792 C CA . ASP B 1 91 ? 24.406 40.844 10.461 1 96.19 91 ASP B CA 1
ATOM 1793 C C . ASP B 1 91 ? 24.828 41.625 11.695 1 96.19 91 ASP B C 1
ATOM 1795 O O . ASP B 1 91 ? 25.703 42.5 11.609 1 96.19 91 ASP B O 1
ATOM 1799 N N . LYS B 1 92 ? 24.219 41.375 12.828 1 95.62 92 LYS B N 1
ATOM 1800 C CA . LYS B 1 92 ? 24.594 42.031 14.07 1 95.62 92 LYS B CA 1
ATOM 1801 C C . LYS B 1 92 ? 26.016 41.656 14.492 1 95.62 92 LYS B C 1
ATOM 1803 O O . LYS B 1 92 ? 26.75 42.5 15.008 1 95.62 92 LYS B O 1
ATOM 1808 N N . MET B 1 93 ? 26.281 40.344 14.242 1 94.44 93 MET B N 1
ATOM 1809 C CA . MET B 1 93 ? 27.625 39.875 14.562 1 94.44 93 MET B CA 1
ATOM 1810 C C . MET B 1 93 ? 28.672 40.562 13.688 1 94.44 93 MET B C 1
ATOM 1812 O O . MET B 1 93 ? 29.719 41 14.18 1 94.44 93 MET B O 1
ATOM 1816 N N . LYS B 1 94 ? 28.375 40.719 12.484 1 94.88 94 LYS B N 1
ATOM 1817 C CA . LYS B 1 94 ? 29.281 41.375 11.539 1 94.88 94 LYS B CA 1
ATOM 1818 C C . LYS B 1 94 ? 29.438 42.844 11.844 1 94.88 94 LYS B C 1
ATOM 1820 O O . LYS B 1 94 ? 30.469 43.438 11.547 1 94.88 94 LYS B O 1
ATOM 1825 N N . ALA B 1 95 ? 28.422 43.5 12.406 1 94.81 95 ALA B N 1
ATOM 1826 C CA . ALA B 1 95 ? 28.453 44.906 12.758 1 94.81 95 ALA B CA 1
ATOM 1827 C C . ALA B 1 95 ? 29.234 45.156 14.055 1 94.81 95 ALA B C 1
ATOM 1829 O O . ALA B 1 95 ? 29.391 46.281 14.508 1 94.81 95 ALA B O 1
ATOM 1830 N N . GLY B 1 96 ? 29.672 44.062 14.703 1 93.31 96 GLY B N 1
ATOM 1831 C CA . GLY B 1 96 ? 30.594 44.188 15.82 1 93.31 96 GLY B CA 1
ATOM 1832 C C . GLY B 1 96 ? 29.969 43.812 17.156 1 93.31 96 GLY B C 1
ATOM 1833 O O . GLY B 1 96 ? 30.609 43.938 18.203 1 93.31 96 GLY B O 1
ATOM 1834 N N . ASN B 1 97 ? 28.781 43.375 17.062 1 92.75 97 ASN B N 1
ATOM 1835 C CA . ASN B 1 97 ? 28.156 42.969 18.328 1 92.75 97 ASN B CA 1
ATOM 1836 C C . ASN B 1 97 ? 28.719 41.625 18.812 1 92.75 97 ASN B C 1
ATOM 1838 O O . ASN B 1 97 ? 28.562 40.594 18.141 1 92.75 97 ASN B O 1
ATOM 1842 N N . THR B 1 98 ? 29.281 41.625 19.984 1 91.81 98 THR B N 1
ATOM 1843 C CA . THR B 1 98 ? 29.891 40.406 20.531 1 91.81 98 THR B CA 1
ATOM 1844 C C . THR B 1 98 ? 29.141 39.938 21.766 1 91.81 98 THR B C 1
ATOM 1846 O O . THR B 1 98 ? 29.562 38.969 22.438 1 91.81 98 THR B O 1
ATOM 1849 N N . ASN B 1 99 ? 28.109 40.656 22.125 1 95.06 99 ASN B N 1
ATOM 1850 C CA . ASN B 1 99 ? 27.328 40.25 23.297 1 95.06 99 ASN B CA 1
ATOM 1851 C C . ASN B 1 99 ? 26.484 39.031 23.016 1 95.06 99 ASN B C 1
ATOM 1853 O O . ASN B 1 99 ? 25.391 39.125 22.453 1 95.06 99 ASN B O 1
ATOM 1857 N N . GLN B 1 100 ? 26.906 37.875 23.422 1 92 100 GLN B N 1
ATOM 1858 C CA . GLN B 1 100 ? 26.266 36.594 23.125 1 92 100 GLN B CA 1
ATOM 1859 C C . GLN B 1 100 ? 24.844 36.562 23.688 1 92 100 GLN B C 1
ATOM 1861 O O . GLN B 1 100 ? 23.938 36 23.078 1 92 100 GLN B O 1
ATOM 1866 N N . ALA B 1 101 ? 24.719 37.125 24.906 1 94.44 101 ALA B N 1
ATOM 1867 C CA . ALA B 1 101 ? 23.391 37.156 25.531 1 94.44 101 ALA B CA 1
ATOM 1868 C C . ALA B 1 101 ? 22.391 37.969 24.719 1 94.44 101 ALA B C 1
ATOM 1870 O O . ALA B 1 101 ? 21.25 37.562 24.562 1 94.44 101 ALA B O 1
ATOM 1871 N N . GLU B 1 102 ? 22.844 39.094 24.203 1 93.5 102 GLU B N 1
ATOM 1872 C CA . GLU B 1 102 ? 21.984 39.906 23.359 1 93.5 102 GLU B CA 1
ATOM 1873 C C . GLU B 1 102 ? 21.641 39.219 22.047 1 93.5 102 GLU B C 1
ATOM 1875 O O . GLU B 1 102 ? 20.5 39.25 21.594 1 93.5 102 GLU B O 1
ATOM 1880 N N . LEU B 1 103 ? 22.594 38.5 21.453 1 94.75 103 LEU B N 1
ATOM 1881 C CA . LEU B 1 103 ? 22.391 37.781 20.188 1 94.75 103 LEU B CA 1
ATOM 1882 C C . LEU B 1 103 ? 21.438 36.594 20.359 1 94.75 103 LEU B C 1
ATOM 1884 O O . LEU B 1 103 ? 20.547 36.375 19.531 1 94.75 103 LEU B O 1
ATOM 1888 N N . THR B 1 104 ? 21.594 35.844 21.422 1 93.25 104 THR B N 1
ATOM 1889 C CA . THR B 1 104 ? 20.719 34.75 21.734 1 93.25 104 THR B CA 1
ATOM 1890 C C . THR B 1 104 ? 19.281 35.219 21.953 1 93.25 104 THR B C 1
ATOM 1892 O O . THR B 1 104 ? 18.328 34.625 21.484 1 93.25 104 THR B O 1
ATOM 1895 N N . GLY B 1 105 ? 19.188 36.312 22.734 1 94.25 105 GLY B N 1
ATOM 1896 C CA . GLY B 1 105 ? 17.875 36.875 22.969 1 94.25 105 GLY B CA 1
ATOM 1897 C C . GLY B 1 105 ? 17.188 37.344 21.703 1 94.25 105 GLY B C 1
ATOM 1898 O O . GLY B 1 105 ? 15.992 37.125 21.516 1 94.25 105 GLY B O 1
ATOM 1899 N N . MET B 1 106 ? 17.938 37.969 20.797 1 93.62 106 MET B N 1
ATOM 1900 C CA . MET B 1 106 ? 17.406 38.406 19.516 1 93.62 106 MET B CA 1
ATOM 1901 C C . MET B 1 106 ? 16.906 37.25 18.672 1 93.62 106 MET B C 1
ATOM 1903 O O . MET B 1 106 ? 15.852 37.312 18.047 1 93.62 106 MET B O 1
ATOM 1907 N N . MET B 1 107 ? 17.719 36.188 18.656 1 93.81 107 MET B N 1
ATOM 1908 C CA . MET B 1 107 ? 17.344 35 17.891 1 93.81 107 MET B CA 1
ATOM 1909 C C . MET B 1 107 ? 16.047 34.406 18.422 1 93.81 107 MET B C 1
ATOM 1911 O O . MET B 1 107 ? 15.148 34.062 17.641 1 93.81 107 MET B O 1
ATOM 1915 N N . GLU B 1 108 ? 15.922 34.25 19.734 1 93.75 108 GLU B N 1
ATOM 1916 C CA . GLU B 1 108 ? 14.742 33.656 20.359 1 93.75 108 GLU B CA 1
ATOM 1917 C C . GLU B 1 108 ? 13.492 34.469 20.078 1 93.75 108 GLU B C 1
ATOM 1919 O O . GLU B 1 108 ? 12.43 33.906 19.797 1 93.75 108 GLU B O 1
ATOM 1924 N N . GLN B 1 109 ? 13.672 35.812 20.156 1 95.25 109 GLN B N 1
ATOM 1925 C CA . GLN B 1 109 ? 12.539 36.688 19.859 1 95.25 109 GLN B CA 1
ATOM 1926 C C . GLN B 1 109 ? 12.117 36.562 18.406 1 95.25 109 GLN B C 1
ATOM 1928 O O . GLN B 1 109 ? 10.922 36.5 18.094 1 95.25 109 GLN B O 1
ATOM 1933 N N . CYS B 1 110 ? 13.07 36.531 17.562 1 96.06 110 CYS B N 1
ATOM 1934 C CA . CYS B 1 110 ? 12.805 36.438 16.125 1 96.06 110 CYS B CA 1
ATOM 1935 C C . CYS B 1 110 ? 12.094 35.125 15.797 1 96.06 110 CYS B C 1
ATOM 1937 O O . CYS B 1 110 ? 11.078 35.125 15.109 1 96.06 110 CYS B O 1
ATOM 1939 N N . ILE B 1 111 ? 12.57 33.969 16.312 1 95.12 111 ILE B N 1
ATOM 1940 C CA . ILE B 1 111 ? 11.969 32.656 16.078 1 95.12 111 ILE B CA 1
ATOM 1941 C C . ILE B 1 111 ? 10.562 32.625 16.656 1 95.12 111 ILE B C 1
ATOM 1943 O O . ILE B 1 111 ? 9.656 32 16.078 1 95.12 111 ILE B O 1
ATOM 1947 N N . GLY B 1 112 ? 10.383 33.188 17.781 1 96.06 112 GLY B N 1
ATOM 1948 C CA . GLY B 1 112 ? 9.062 33.312 18.375 1 96.06 112 GLY B CA 1
ATOM 1949 C C . GLY B 1 112 ? 8.07 34.031 17.484 1 96.06 112 GLY B C 1
ATOM 1950 O O . GLY B 1 112 ? 6.926 33.594 17.328 1 96.06 112 GLY B O 1
ATOM 1951 N N . ARG B 1 113 ? 8.516 35.188 16.891 1 95.88 113 ARG B N 1
ATOM 1952 C CA . ARG B 1 113 ? 7.668 35.906 15.953 1 95.88 113 ARG B CA 1
ATOM 1953 C C . ARG B 1 113 ? 7.332 35.062 14.742 1 95.88 113 ARG B C 1
ATOM 1955 O O . ARG B 1 113 ? 6.203 35.094 14.242 1 95.88 113 ARG B O 1
ATOM 1962 N N . CYS B 1 114 ? 8.32 34.312 14.266 1 96.25 114 CYS B N 1
ATOM 1963 C CA . CYS B 1 114 ? 8.094 33.406 13.141 1 96.25 114 CYS B CA 1
ATOM 1964 C C . CYS B 1 114 ? 7.012 32.406 13.469 1 96.25 114 CYS B C 1
ATOM 1966 O O . CYS B 1 114 ? 6.102 32.188 12.672 1 96.25 114 CYS B O 1
ATOM 1968 N N . ALA B 1 115 ? 7.121 31.75 14.617 1 96.44 115 ALA B N 1
ATOM 1969 C CA . ALA B 1 115 ? 6.133 30.766 15.039 1 96.44 115 ALA B CA 1
ATOM 1970 C C . ALA B 1 115 ? 4.738 31.375 15.109 1 96.44 115 ALA B C 1
ATOM 1972 O O . ALA B 1 115 ? 3.777 30.812 14.578 1 96.44 115 ALA B O 1
ATOM 1973 N N . ASP B 1 116 ? 4.637 32.562 15.695 1 96.5 116 ASP B N 1
ATOM 1974 C CA . ASP B 1 116 ? 3.346 33.219 15.867 1 96.5 116 ASP B CA 1
ATOM 1975 C C . ASP B 1 116 ? 2.715 33.562 14.523 1 96.5 116 ASP B C 1
ATOM 1977 O O . ASP B 1 116 ? 1.52 33.312 14.312 1 96.5 116 ASP B O 1
ATOM 1981 N N . THR B 1 117 ? 3.492 34.094 13.664 1 95.94 117 THR B N 1
ATOM 1982 C CA . THR B 1 117 ? 3.025 34.469 12.336 1 95.94 117 THR B CA 1
ATOM 1983 C C . THR B 1 117 ? 2.498 33.25 11.586 1 95.94 117 THR B C 1
ATOM 1985 O O . THR B 1 117 ? 1.432 33.312 10.969 1 95.94 117 THR B O 1
ATOM 1988 N N . HIS B 1 118 ? 3.215 32.156 11.727 1 96.31 118 HIS B N 1
ATOM 1989 C CA . HIS B 1 118 ? 2.832 31 10.938 1 96.31 118 HIS B CA 1
ATOM 1990 C C . HIS B 1 118 ? 1.692 30.234 11.602 1 96.31 118 HIS B C 1
ATOM 1992 O O . HIS B 1 118 ? 0.853 29.656 10.914 1 96.31 118 HIS B O 1
ATOM 1998 N N . LEU B 1 119 ? 1.657 30.203 12.898 1 97.31 119 LEU B N 1
ATOM 1999 C CA . LEU B 1 119 ? 0.528 29.609 13.609 1 97.31 119 LEU B CA 1
ATOM 2000 C C . LEU B 1 119 ? -0.778 30.297 13.219 1 97.31 119 LEU B C 1
ATOM 2002 O O . LEU B 1 119 ? -1.823 29.641 13.141 1 97.31 119 LEU B O 1
ATOM 2006 N N . SER B 1 120 ? -0.686 31.562 12.961 1 97 120 SER B N 1
ATOM 2007 C CA . SER B 1 120 ? -1.878 32.344 12.625 1 97 120 SER B CA 1
ATOM 2008 C C . SER B 1 120 ? -2.41 31.953 11.242 1 97 120 SER B C 1
ATOM 2010 O O . SER B 1 120 ? -3.543 32.281 10.898 1 97 120 SER B O 1
ATOM 2012 N N . LEU B 1 121 ? -1.635 31.25 10.453 1 97.06 121 LEU B N 1
ATOM 2013 C CA . LEU B 1 121 ? -2.045 30.859 9.117 1 97.06 121 LEU B CA 1
ATOM 2014 C C . LEU B 1 121 ? -2.797 29.531 9.156 1 97.06 121 LEU B C 1
ATOM 2016 O O . LEU B 1 121 ? -3.463 29.156 8.18 1 97.06 121 LEU B O 1
ATOM 2020 N N . ILE B 1 122 ? -2.689 28.781 10.242 1 97.75 122 ILE B N 1
ATOM 2021 C CA . ILE B 1 122 ? -3.158 27.406 10.336 1 97.75 122 ILE B CA 1
ATOM 2022 C C . ILE B 1 122 ? -4.668 27.359 10.109 1 97.75 122 ILE B C 1
ATOM 2024 O O . ILE B 1 122 ? -5.164 26.484 9.383 1 97.75 122 ILE B O 1
ATOM 2028 N N . PRO B 1 123 ? -5.445 28.312 10.734 1 97.06 123 PRO B N 1
ATOM 2029 C CA . PRO B 1 123 ? -6.887 28.297 10.469 1 97.06 123 PRO B CA 1
ATOM 2030 C C . PRO B 1 123 ? -7.211 28.469 8.984 1 97.06 123 PRO B C 1
ATOM 2032 O O . PRO B 1 123 ? -8.125 27.812 8.469 1 97.06 123 PRO B O 1
ATOM 2035 N N . ASP B 1 124 ? -6.488 29.297 8.305 1 97.38 124 ASP B N 1
ATOM 2036 C CA . ASP B 1 124 ? -6.699 29.5 6.875 1 97.38 124 ASP B CA 1
ATOM 2037 C C . ASP B 1 124 ? -6.316 28.25 6.086 1 97.38 124 ASP B C 1
ATOM 2039 O O . ASP B 1 124 ? -7.02 27.859 5.148 1 97.38 124 ASP B O 1
ATOM 2043 N N . ILE B 1 125 ? -5.23 27.656 6.414 1 97.62 125 ILE B N 1
ATOM 2044 C CA . ILE B 1 125 ? -4.789 26.406 5.785 1 97.62 125 ILE B CA 1
ATOM 2045 C C . ILE B 1 125 ? -5.855 25.344 5.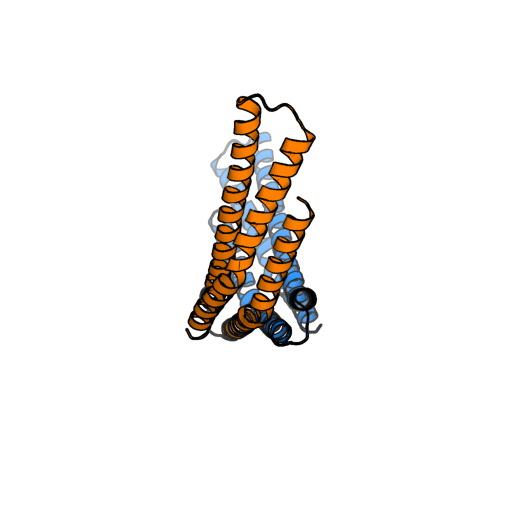957 1 97.62 125 ILE B C 1
ATOM 2047 O O . ILE B 1 125 ? -6.219 24.656 4.996 1 97.62 125 ILE B O 1
ATOM 2051 N N . LYS B 1 126 ? -6.375 25.203 7.188 1 97.88 126 LYS B N 1
ATOM 2052 C CA . LYS B 1 126 ? -7.426 24.219 7.453 1 97.88 126 LYS B CA 1
ATOM 2053 C C . LYS B 1 126 ? -8.641 24.453 6.555 1 97.88 126 LYS B C 1
ATOM 2055 O O . LYS B 1 126 ? -9.18 23.516 5.977 1 97.88 126 LYS B O 1
ATOM 2060 N N . SER B 1 127 ? -9.023 25.734 6.461 1 97.12 127 SER B N 1
ATOM 2061 C CA . SER B 1 127 ? -10.188 26.078 5.656 1 97.12 127 SER B CA 1
ATOM 2062 C C . SER B 1 127 ? -9.977 25.703 4.191 1 97.12 127 SER B C 1
ATOM 2064 O O . SER B 1 127 ? -10.883 25.188 3.543 1 97.12 127 SER B O 1
ATOM 2066 N N . ARG B 1 128 ? -8.859 25.953 3.695 1 96.12 128 ARG B N 1
ATOM 2067 C CA . ARG B 1 128 ? -8.531 25.609 2.312 1 96.12 128 ARG B CA 1
ATOM 2068 C C . ARG B 1 128 ? -8.531 24.109 2.1 1 96.12 128 ARG B C 1
ATOM 2070 O O . ARG B 1 128 ? -9.078 23.609 1.109 1 96.12 128 ARG B O 1
ATOM 2077 N N . LEU B 1 129 ? -7.895 23.438 3.021 1 97.5 129 LEU B N 1
ATOM 2078 C CA . LEU B 1 129 ? -7.848 21.984 2.945 1 97.5 129 LEU B CA 1
ATOM 2079 C C . LEU B 1 129 ? -9.258 21.391 2.953 1 97.5 129 LEU B C 1
ATOM 2081 O O . LEU B 1 129 ? -9.578 20.531 2.129 1 97.5 129 LEU B O 1
ATOM 2085 N N . VAL B 1 130 ? -10.062 21.875 3.865 1 96.75 130 VAL B N 1
ATOM 2086 C CA . VAL B 1 130 ? -11.414 21.359 4.016 1 96.75 130 VAL B CA 1
ATOM 2087 C C . VAL B 1 130 ? -12.203 21.578 2.729 1 96.75 130 VAL B C 1
ATOM 2089 O O . VAL B 1 130 ? -12.891 20.688 2.244 1 96.75 130 VAL B O 1
ATOM 2092 N N . ARG B 1 131 ? -12.047 22.766 2.17 1 95.69 131 ARG B N 1
ATOM 2093 C CA . ARG B 1 131 ? -12.734 23.078 0.921 1 95.69 131 ARG B CA 1
ATOM 2094 C C . ARG B 1 131 ? -12.297 22.125 -0.192 1 95.69 131 ARG B C 1
ATOM 2096 O O . ARG B 1 131 ? -13.133 21.594 -0.925 1 95.69 131 ARG B O 1
ATOM 2103 N N . SER B 1 132 ? -11.023 21.953 -0.275 1 95.38 132 SER B N 1
ATOM 2104 C CA . SER B 1 132 ? -10.469 21.094 -1.313 1 95.38 132 SER B CA 1
ATOM 2105 C C . SER B 1 132 ? -10.883 19.641 -1.102 1 95.38 132 SER B C 1
ATOM 2107 O O . SER B 1 132 ? -11.219 18.938 -2.059 1 95.38 132 SER B O 1
ATOM 2109 N N . LEU B 1 133 ? -10.812 19.156 0.106 1 96.38 133 LEU B N 1
ATOM 2110 C CA . LEU B 1 133 ? -11.148 17.766 0.425 1 96.38 133 LEU B CA 1
ATOM 2111 C C . LEU B 1 133 ? -12.633 17.5 0.19 1 96.38 133 LEU B C 1
ATOM 2113 O O . LEU B 1 133 ? -13 16.438 -0.309 1 96.38 133 LEU B O 1
ATOM 2117 N N . GLN B 1 134 ? -13.492 18.469 0.505 1 94.12 134 GLN B N 1
ATOM 2118 C CA . GLN B 1 134 ? -14.922 18.328 0.263 1 94.12 134 GLN B CA 1
ATOM 2119 C C . GLN B 1 134 ? -15.227 18.219 -1.229 1 94.12 134 GLN B C 1
ATOM 2121 O O . GLN B 1 134 ? -16.094 17.453 -1.645 1 94.12 134 GLN B O 1
ATOM 2126 N N . ALA B 1 135 ? -14.5 18.984 -1.991 1 90.38 135 ALA B N 1
ATOM 2127 C CA . ALA B 1 135 ? -14.672 18.938 -3.441 1 90.38 135 ALA B CA 1
ATOM 2128 C C . ALA B 1 135 ? -14.297 17.547 -3.984 1 90.38 135 ALA B C 1
ATOM 2130 O O . ALA B 1 135 ? -14.945 17.047 -4.902 1 90.38 135 ALA B O 1
ATOM 2131 N N . GLU B 1 136 ? -13.289 16.969 -3.387 1 89.38 136 GLU B N 1
ATOM 2132 C CA . GLU B 1 136 ? -12.82 15.656 -3.809 1 89.38 136 GLU B CA 1
ATOM 2133 C C . GLU B 1 136 ? -13.797 14.562 -3.387 1 89.38 136 GLU B C 1
ATOM 2135 O O . GLU B 1 136 ? -13.953 13.555 -4.086 1 89.38 136 GLU B O 1
ATOM 2140 N N . MET B 1 137 ? -14.398 14.648 -2.279 1 86.44 137 MET B N 1
ATOM 2141 C CA . MET B 1 137 ? -15.344 13.664 -1.77 1 86.44 137 MET B CA 1
ATOM 2142 C C . MET B 1 137 ? -16.609 13.633 -2.615 1 86.44 137 MET B C 1
ATOM 2144 O O . MET B 1 137 ? -17.266 12.594 -2.723 1 86.44 137 MET B O 1
ATOM 2148 N N . ASN B 1 138 ? -16.953 14.758 -3.201 1 81 138 ASN B N 1
ATOM 2149 C CA . ASN B 1 138 ? -18.172 14.875 -3.998 1 81 138 ASN B CA 1
ATOM 2150 C C . ASN B 1 138 ? -17.953 14.406 -5.434 1 81 138 ASN B C 1
ATOM 215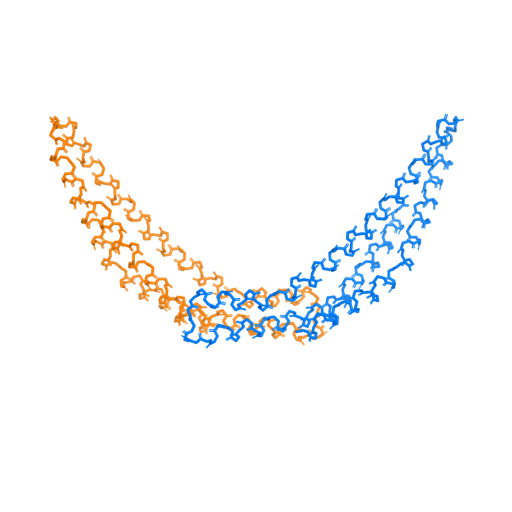2 O O . ASN B 1 138 ? -18.875 14.414 -6.246 1 81 138 ASN B O 1
ATOM 2156 N N . GLN B 1 139 ? -16.812 14.062 -5.82 1 69.88 139 GLN B N 1
ATOM 2157 C CA . GLN B 1 139 ? -16.531 13.508 -7.145 1 69.88 139 GLN B CA 1
ATOM 2158 C C . GLN B 1 139 ? -16.641 11.984 -7.141 1 69.88 139 GLN B C 1
ATOM 2160 O O . GLN B 1 139 ? -16.422 11.344 -6.113 1 69.88 139 GLN B O 1
#

Sequence (278 aa):
MADAQARVEESVKTLVTDIERDYIRKMQSKMFKCSATCCDDSSASMDDVGRCIDRCSQPLSRSQQLVTNELNEFQSRLQRCARTCQDQVQDKMKAGNTNQAELTGMMEQCIGRCADTHLSLIPDIKSRLVRSLQAEMNQMADAQARVEESVKTLVTDIERDYIRKMQSKMFKCSATCCDDSSASMDDVGRCIDRCSQPLSRSQQLVTNELNEFQSRLQRCARTCQDQVQDKMKAGNTNQAELTGMMEQCIGRCADTHLSLIPDIKSRLVRSLQAEMNQ

InterPro domains:
  IPR008560 Protein of unknown function DUF842, eukaryotic [PF05811] (5-130)
  IPR008560 Protein of unknown function DUF842, eukaryotic [PTHR21096] (2-135)

Solvent-accessible surface area (backbone atoms only — not comparable to full-atom values): 14245 Å² total; per-residue (Å²): 97,68,62,39,52,48,54,45,51,52,52,49,50,50,50,50,50,49,46,38,66,72,46,51,30,54,42,49,21,50,24,22,47,48,31,18,54,34,40,66,42,81,85,55,50,72,68,54,31,52,52,44,34,50,61,34,41,44,57,50,53,52,46,52,47,52,54,50,50,53,52,49,50,54,50,50,53,51,48,53,46,47,48,52,31,51,50,53,46,48,52,44,43,72,74,64,53,75,56,60,70,60,47,52,51,51,39,38,53,41,42,39,52,44,36,52,60,54,56,67,42,47,66,58,52,50,53,51,49,50,54,53,46,53,56,48,68,73,101,96,68,63,38,51,48,54,46,51,52,52,49,50,51,48,50,52,50,46,36,66,74,45,51,30,53,41,50,22,50,24,23,46,47,30,18,53,33,40,65,42,84,83,56,51,73,66,54,32,52,51,45,32,50,59,33,40,44,56,48,51,52,45,52,47,51,55,50,50,52,53,51,49,52,50,51,53,51,50,52,46,48,48,52,32,51,49,53,47,49,51,43,43,72,74,63,54,76,54,60,68,60,46,52,52,50,39,40,52,41,43,41,51,42,36,54,59,52,55,66,43,46,67,56,51,51,52,50,49,51,54,52,47,52,57,49,69,74,101

Nearest PDB structures (foldseek):
  3s84-assembly1_A  TM=5.660E-01  e=8.855E+00  Homo sapiens
  7ajf-assembly1_a  TM=4.258E-01  e=7.102E+00  Bos taurus
  5mdw-assembly1_7  TM=3.719E-01  e=5.102E+00  Escherichia coli
  7sqc-assembly1_1X  TM=2.819E-01  e=2.633E+00  Chlamydomonas reinhardtii
  3s84-assembly1_A  TM=5.650E-01  e=8.855E+00  Homo sapiens

pLDDT: mean 95.33, std 4.47, range [69.38, 98.81]

Secondary structure (DSSP, 8-state):
-HHHHHHHHHHHHHHHHHHIIIIIHHHHHHHHHHHHHHHH-TTS-HHHHHHHHHHHHHHHHHHHHHHHHHHHHHHHHHHHHHHHHHHHHHHHHHTT---HHHHHHHHHHHHHHHHHHHHTTHHHHHHHHHHHHHHHHT-/-HHHHHHHHHHHHHHHHHHIIIIIHHHHHHHHHHHHHHHH-TTS-HHHHHHHHHHHHHHHHHHHHHHHHHHHHHHHHHHHHHHHHHHHHHHHHHTT---HHHHHHHHHHHHHHHHHHHHTTHHHHHHHHHHHHHHHHT-